Protein AF-A0A1M3L313-F1 (afdb_monomer_lite)

pLDDT: mean 81.81, std 12.71, range [33.28, 96.44]

Radius of gyration: 30.23 Å; chains: 1; bounding box: 63×56×77 Å

Secondary structure (DSSP, 8-state):
---TTHHHHHHHHTT--HHHHHHHTTS-HHHHHHHHHHT---HHHHHHHHHHHT--GGGGT-SS-TT--------HHHHHHHHHHHHHHHHTTEEEEEEEEETTTTEEEEEEEE-SS-----HHHHHHHHHHHTS-----TT--HHHHHHHHS-HHHHHHHHHHHHHHHHHHHHHHHHHHHHHHHHTT----HHHHHHHHHHHHHHHHHHHH-STT---

Structure (mmCIF, N/CA/C/O backbone):
data_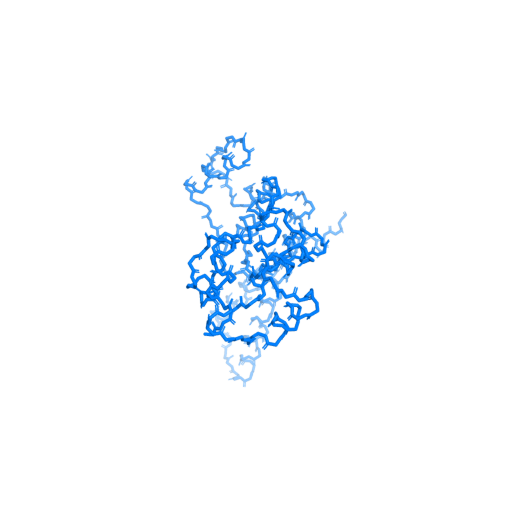AF-A0A1M3L313-F1
#
_entry.id   AF-A0A1M3L313-F1
#
loop_
_atom_site.group_PDB
_atom_site.id
_atom_site.type_symbol
_atom_site.label_atom_id
_atom_site.label_alt_id
_atom_site.label_comp_id
_atom_site.label_asym_id
_atom_site.label_entity_id
_atom_site.label_seq_id
_atom_site.pdbx_PDB_ins_code
_atom_site.Cartn_x
_atom_site.Cartn_y
_atom_site.Cartn_z
_atom_site.occupancy
_atom_site.B_iso_or_equiv
_atom_site.auth_seq_id
_atom_site.auth_comp_id
_atom_site.auth_asym_id
_atom_site.auth_atom_id
_atom_site.pdbx_PDB_model_num
ATOM 1 N N . MET A 1 1 ? -24.907 -25.733 15.645 1.00 70.81 1 MET A N 1
ATOM 2 C CA . MET A 1 1 ? -23.878 -25.915 16.696 1.00 70.81 1 MET A CA 1
ATOM 3 C C . MET A 1 1 ? -24.277 -25.020 17.864 1.00 70.81 1 MET A C 1
ATOM 5 O O . MET A 1 1 ? -24.815 -23.960 17.589 1.00 70.81 1 MET A O 1
ATOM 9 N N . VAL A 1 2 ? -24.131 -25.454 19.120 1.00 83.75 2 VAL A N 1
ATOM 10 C CA . VAL A 1 2 ? -24.515 -24.643 20.298 1.00 83.75 2 VAL A CA 1
ATOM 11 C C . VAL A 1 2 ? -23.297 -23.859 20.790 1.00 83.75 2 VAL A C 1
ATOM 13 O O . VAL A 1 2 ? -22.180 -24.357 20.681 1.00 83.75 2 VAL A O 1
ATOM 16 N N . TYR A 1 3 ? -23.498 -22.656 21.319 1.00 87.25 3 TYR A N 1
ATOM 17 C CA . TYR A 1 3 ? -22.463 -21.732 21.781 1.00 87.25 3 TYR A CA 1
ATOM 18 C C . TYR A 1 3 ? -22.690 -21.356 23.250 1.00 87.25 3 TYR A C 1
ATOM 20 O O . TYR A 1 3 ? -23.098 -20.243 23.582 1.00 87.25 3 TYR A O 1
ATOM 28 N N . LEU A 1 4 ? -22.420 -22.292 24.163 1.00 88.94 4 LEU A N 1
ATOM 29 C CA . LEU A 1 4 ? -22.680 -22.100 25.598 1.00 88.94 4 LEU A CA 1
ATOM 30 C C . LEU A 1 4 ? -21.691 -21.139 26.272 1.00 88.94 4 LEU A C 1
ATOM 32 O O . LEU A 1 4 ? -21.959 -20.660 27.370 1.00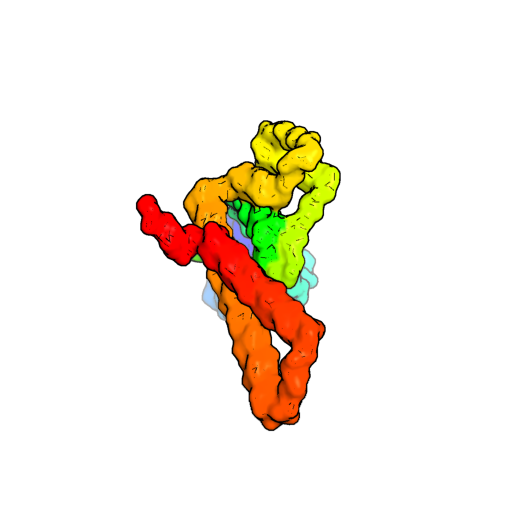 88.94 4 LEU A O 1
ATOM 36 N N . PHE A 1 5 ? -20.582 -20.784 25.613 1.00 86.75 5 PHE A N 1
ATOM 37 C CA . PHE A 1 5 ? -19.687 -19.727 26.097 1.00 86.75 5 PHE A CA 1
ATOM 38 C C . PHE A 1 5 ? -20.402 -18.376 26.256 1.00 86.75 5 PHE A C 1
ATOM 40 O O . PHE A 1 5 ? -20.037 -17.614 27.152 1.00 86.75 5 PHE A O 1
ATOM 47 N N . LYS A 1 6 ? -21.469 -18.128 25.479 1.00 87.25 6 LYS A N 1
ATOM 48 C CA . LYS A 1 6 ? -22.279 -16.905 25.548 1.00 87.25 6 LYS A CA 1
ATOM 49 C C . LYS A 1 6 ? -22.963 -16.686 26.903 1.00 87.25 6 LYS A C 1
ATOM 51 O O . LYS A 1 6 ? -23.378 -15.577 27.210 1.00 87.25 6 LYS A O 1
ATOM 56 N N . ILE A 1 7 ? -23.043 -17.712 27.754 1.00 89.81 7 ILE A N 1
ATOM 57 C CA . ILE A 1 7 ? -23.504 -17.565 29.144 1.00 89.81 7 ILE A CA 1
ATOM 58 C C . ILE A 1 7 ? -22.607 -16.583 29.914 1.00 89.81 7 ILE A C 1
ATOM 60 O O . ILE A 1 7 ? -23.112 -15.788 30.700 1.00 89.81 7 ILE A O 1
ATOM 64 N N . ARG A 1 8 ? -21.289 -16.588 29.663 1.00 88.62 8 ARG A N 1
ATOM 65 C CA . ARG A 1 8 ? -20.359 -15.644 30.308 1.00 88.62 8 ARG A CA 1
ATOM 66 C C . ARG A 1 8 ? -20.625 -14.210 29.868 1.00 88.62 8 ARG A C 1
ATOM 68 O O . ARG A 1 8 ? -20.692 -13.325 30.710 1.00 88.62 8 ARG A O 1
ATOM 75 N N . GLU A 1 9 ? -20.851 -14.014 28.572 1.00 86.81 9 GLU A N 1
ATOM 76 C CA . GLU A 1 9 ? -21.194 -12.704 28.011 1.00 86.81 9 GLU A CA 1
ATOM 77 C C . GLU A 1 9 ? -22.485 -12.159 28.629 1.00 86.81 9 GLU A C 1
ATOM 79 O O . GLU A 1 9 ? -22.579 -10.977 28.947 1.00 86.81 9 GLU A O 1
ATOM 84 N N . LEU A 1 10 ? -23.485 -13.020 28.835 1.00 90.31 10 LEU A N 1
ATOM 85 C CA . LEU A 1 10 ? -24.752 -12.628 29.449 1.00 90.31 10 LEU A CA 1
ATOM 86 C C . LEU A 1 10 ? -24.599 -12.280 30.937 1.00 90.31 10 LEU A C 1
ATOM 88 O O . LEU A 1 10 ? -25.215 -11.316 31.393 1.00 90.31 10 LEU A O 1
ATOM 92 N N . CYS A 1 11 ? -23.757 -13.007 31.678 1.00 89.31 11 CYS A N 1
ATOM 93 C CA . CYS A 1 11 ? -23.385 -12.656 33.052 1.00 89.31 11 CYS A CA 1
ATOM 94 C C . CYS A 1 11 ? -22.745 -11.261 33.117 1.00 89.31 11 CYS A C 1
ATOM 96 O O . CYS A 1 11 ? -23.166 -10.428 33.919 1.00 89.31 11 CYS A O 1
ATOM 98 N N . GLU A 1 12 ? -21.788 -10.976 32.230 1.00 86.44 12 GLU A N 1
ATOM 99 C CA . GLU A 1 12 ? -21.124 -9.671 32.141 1.00 86.44 12 GLU A CA 1
ATOM 100 C C . GLU A 1 12 ? -22.108 -8.551 31.774 1.00 86.44 12 GLU A C 1
ATOM 102 O O . GLU A 1 12 ? -22.184 -7.547 32.483 1.00 86.44 12 GLU A O 1
ATOM 107 N N . LYS A 1 13 ? -22.925 -8.742 30.726 1.00 86.00 13 LYS A N 1
ATOM 108 C CA . LYS A 1 13 ? -23.923 -7.754 30.270 1.00 86.00 13 LYS A CA 1
ATOM 109 C C . LYS A 1 13 ? -24.953 -7.414 31.347 1.00 86.00 13 LYS A C 1
ATOM 111 O O . LYS A 1 13 ? -25.408 -6.275 31.412 1.00 86.00 13 LYS A O 1
ATOM 116 N N . LYS A 1 14 ? -25.330 -8.383 32.185 1.00 86.81 14 LYS A N 1
ATOM 117 C CA . LYS A 1 14 ? -26.301 -8.180 33.271 1.00 86.81 14 LYS A CA 1
ATOM 118 C C . LYS A 1 14 ? -25.671 -7.802 34.613 1.00 86.81 14 LYS A C 1
ATOM 120 O O . LYS A 1 14 ? -26.410 -7.596 35.571 1.00 86.81 14 LYS A O 1
ATOM 125 N N . GLY A 1 15 ? -24.342 -7.713 34.704 1.00 87.75 15 GLY A N 1
ATOM 126 C CA . GLY A 1 15 ? -23.647 -7.425 35.962 1.00 87.75 15 GLY A CA 1
ATOM 127 C C . GLY A 1 15 ? -23.832 -8.514 37.025 1.00 87.75 15 GLY A C 1
ATOM 128 O O . GLY A 1 15 ? -23.800 -8.224 38.219 1.00 87.75 15 GLY A O 1
ATOM 129 N N . VAL A 1 16 ? -24.048 -9.763 36.605 1.00 91.94 16 VAL A N 1
ATOM 130 C CA . VAL A 1 16 ? -24.277 -10.909 37.492 1.00 91.94 16 VAL A CA 1
ATOM 131 C C . VAL A 1 16 ? -23.032 -11.792 37.516 1.00 91.94 16 VAL A C 1
ATOM 133 O O . VAL A 1 16 ? -22.451 -12.103 36.480 1.00 91.94 16 VAL A O 1
ATOM 136 N N . SER A 1 17 ? -22.610 -12.230 38.704 1.00 92.12 17 SER A N 1
ATOM 137 C CA . SER A 1 17 ? -21.489 -13.171 38.816 1.00 92.12 17 SER A CA 1
ATOM 138 C C . SER A 1 17 ? -21.886 -14.580 38.362 1.00 92.12 17 SER A C 1
ATOM 140 O O . SER A 1 17 ? -23.025 -15.005 38.545 1.00 92.12 17 SER A O 1
ATOM 142 N N . MET A 1 18 ? -20.928 -15.357 37.847 1.00 90.62 18 MET A N 1
ATOM 143 C CA . MET A 1 18 ? -21.148 -16.768 37.483 1.00 90.62 18 MET A CA 1
ATOM 144 C C . MET A 1 18 ? -21.720 -17.598 38.639 1.00 90.62 18 MET A C 1
ATOM 146 O O . MET A 1 18 ? -22.583 -18.448 38.428 1.00 90.62 18 MET A O 1
ATOM 150 N N . LYS A 1 19 ? -21.267 -17.320 39.864 1.00 92.69 19 LYS A N 1
ATOM 151 C CA . LYS A 1 19 ? -21.762 -17.954 41.085 1.00 92.69 19 LYS A CA 1
ATOM 152 C C . LYS A 1 19 ? -23.231 -17.623 41.354 1.00 92.69 19 LYS A C 1
ATOM 154 O O . LYS A 1 19 ? -24.003 -18.524 41.673 1.00 92.69 19 LYS A O 1
ATOM 159 N N . GLN A 1 20 ? -23.609 -16.353 41.202 1.00 90.88 20 GLN A N 1
ATOM 160 C CA . GLN A 1 20 ? -24.991 -15.909 41.375 1.00 90.88 20 GLN A CA 1
ATOM 161 C C . GLN A 1 20 ? -25.898 -16.519 40.304 1.00 90.88 20 GLN A C 1
ATOM 163 O O . GLN A 1 20 ? -26.901 -17.133 40.643 1.00 90.88 20 GLN A O 1
ATOM 168 N N . ALA A 1 21 ? -25.493 -16.454 39.033 1.00 92.31 21 ALA A N 1
ATOM 169 C CA . ALA A 1 21 ? -26.248 -17.045 37.933 1.00 92.31 21 ALA A CA 1
ATOM 170 C C . ALA A 1 21 ? -26.446 -18.556 38.119 1.00 92.31 21 ALA A C 1
ATOM 172 O O . ALA A 1 21 ? -27.543 -19.063 37.920 1.00 92.31 21 ALA A O 1
ATOM 173 N N . ALA A 1 22 ? -25.411 -19.284 38.551 1.00 93.56 22 ALA A N 1
ATOM 174 C CA . ALA A 1 22 ? -25.533 -20.709 38.842 1.00 93.56 22 ALA A CA 1
ATOM 175 C C . ALA A 1 22 ? -26.547 -20.981 39.965 1.00 93.56 22 ALA A C 1
ATOM 177 O O . ALA A 1 22 ? -27.408 -21.847 39.807 1.00 93.56 22 ALA A O 1
ATOM 178 N N . SER A 1 23 ? -26.471 -20.211 41.057 1.00 93.75 23 SER A N 1
ATOM 179 C CA . SER A 1 23 ? -27.402 -20.314 42.184 1.00 93.75 23 SER A CA 1
ATOM 180 C C . SER A 1 23 ? -28.848 -20.065 41.752 1.00 93.75 23 SER A C 1
ATOM 182 O O . SER A 1 23 ? -29.727 -20.850 42.098 1.00 93.75 23 SER A O 1
ATOM 184 N N . ASP A 1 24 ? -29.089 -19.018 40.962 1.00 92.56 24 ASP A N 1
ATOM 185 C CA . ASP A 1 24 ? -30.427 -18.659 40.476 1.00 92.56 24 ASP A CA 1
ATOM 186 C C . ASP A 1 24 ? -30.986 -19.697 39.491 1.00 92.56 24 ASP A C 1
ATOM 188 O O . ASP A 1 24 ? -32.187 -19.949 39.450 1.00 92.56 24 ASP A O 1
ATOM 192 N N . LEU A 1 25 ? -30.105 -20.343 38.723 1.00 92.69 25 LEU A N 1
ATOM 193 C CA . LEU A 1 25 ? -30.433 -21.444 37.816 1.00 92.69 25 LEU A CA 1
ATOM 194 C C . LEU A 1 25 ? -30.582 -22.800 38.532 1.00 92.69 25 LEU A C 1
ATOM 196 O O . LEU A 1 25 ? -30.784 -23.822 37.871 1.00 92.69 25 LEU A O 1
ATOM 200 N N . GLY A 1 26 ? -30.451 -22.841 39.862 1.00 91.81 26 GLY A N 1
ATOM 201 C CA . GLY A 1 26 ? -30.587 -24.062 40.656 1.00 91.81 26 GLY A CA 1
ATOM 202 C C . GLY A 1 26 ? -29.453 -25.072 40.449 1.00 91.81 26 GLY A C 1
ATOM 203 O O . GLY A 1 26 ? -29.664 -26.277 40.595 1.00 91.81 26 GLY A O 1
ATOM 204 N N . MET A 1 27 ? -28.249 -24.617 40.090 1.00 93.19 27 MET A N 1
ATOM 205 C CA . MET A 1 27 ? -27.084 -25.480 39.876 1.00 93.19 27 MET A CA 1
ATOM 206 C C . MET A 1 27 ? -25.818 -24.951 40.557 1.00 93.19 27 MET A C 1
ATOM 208 O O . MET A 1 27 ? -25.728 -23.807 40.987 1.00 93.19 27 MET A O 1
ATOM 212 N N . THR A 1 28 ? -24.792 -25.798 40.666 1.00 93.62 28 THR A N 1
ATOM 213 C CA . THR A 1 28 ? -23.502 -25.351 41.209 1.00 93.62 28 THR A CA 1
ATOM 214 C C . THR A 1 28 ? -22.715 -24.555 40.169 1.00 93.62 28 THR A C 1
ATOM 216 O O . THR A 1 28 ? -22.779 -24.843 38.971 1.00 93.62 28 THR A O 1
ATOM 219 N N . GLU A 1 29 ? -21.902 -23.603 40.627 1.00 93.00 29 GLU A N 1
ATOM 220 C CA . GLU A 1 29 ? -20.968 -22.853 39.775 1.00 93.00 29 GLU A CA 1
ATOM 221 C C . GLU A 1 29 ? -20.060 -23.795 38.962 1.00 93.00 29 GLU A C 1
ATOM 223 O O . GLU A 1 29 ? -19.847 -23.600 37.764 1.00 93.00 29 GLU A O 1
ATOM 228 N N . GLN A 1 30 ? -19.606 -24.895 39.574 1.00 92.06 30 GLN A N 1
ATOM 229 C CA . GLN A 1 30 ? -18.822 -25.928 38.894 1.00 92.06 30 GLN A CA 1
ATOM 230 C C . GLN A 1 30 ? -19.604 -26.620 37.769 1.00 92.06 30 GLN A C 1
ATOM 232 O O . GLN A 1 30 ? -19.042 -26.878 36.702 1.00 92.06 30 GLN A O 1
ATOM 237 N N . SER A 1 31 ? -20.888 -26.920 37.982 1.00 89.44 31 SER A N 1
ATOM 238 C CA . SER A 1 31 ? -21.761 -27.512 36.961 1.00 89.44 31 SER A CA 1
ATOM 239 C C . SER A 1 31 ? -21.941 -26.570 35.772 1.00 89.44 31 SER A C 1
ATOM 241 O O . SER A 1 31 ? -21.824 -27.006 34.625 1.00 89.44 31 SER A O 1
ATOM 243 N N . LEU A 1 32 ? -22.137 -25.276 36.035 1.00 91.81 32 LEU A N 1
ATOM 244 C CA . LEU A 1 32 ? -22.274 -24.261 34.993 1.00 91.81 32 LEU A CA 1
ATOM 245 C C . LEU A 1 32 ? -20.974 -24.104 34.182 1.00 91.81 32 LEU A C 1
ATOM 247 O O . LEU A 1 32 ? -21.000 -24.076 32.951 1.00 91.81 32 LEU A O 1
ATOM 251 N N . HIS A 1 33 ? -19.812 -24.111 34.844 1.00 90.62 33 HIS A N 1
ATOM 252 C CA . HIS A 1 33 ? -18.516 -24.116 34.155 1.00 90.62 33 HIS A CA 1
ATOM 253 C C . HIS A 1 33 ? -18.291 -25.367 33.300 1.00 90.62 33 HIS A C 1
ATOM 255 O O . HIS A 1 33 ? -17.756 -25.256 32.192 1.00 90.62 33 HIS A O 1
ATOM 261 N N . LYS A 1 34 ? -18.695 -26.549 33.785 1.00 90.94 34 LYS A N 1
ATOM 262 C CA . LYS A 1 34 ? -18.608 -27.802 33.018 1.00 90.94 34 LYS A CA 1
ATOM 263 C C . LYS A 1 34 ? -19.472 -27.752 31.764 1.00 90.94 34 LYS A C 1
ATOM 265 O O . LYS A 1 34 ? -18.981 -28.130 30.708 1.00 90.94 34 LYS A O 1
ATOM 270 N N . LEU A 1 35 ? -20.700 -27.247 31.865 1.00 91.12 35 LEU A N 1
ATOM 271 C CA . LEU A 1 35 ? -21.615 -27.069 30.735 1.00 91.12 35 LEU A CA 1
ATOM 272 C C . LEU A 1 35 ? -20.996 -26.172 29.657 1.00 91.12 35 LEU A C 1
ATOM 274 O O . LEU A 1 35 ? -20.953 -26.548 28.488 1.00 91.12 35 LEU A O 1
ATOM 278 N N . ILE A 1 36 ? -20.434 -25.029 30.060 1.00 88.75 36 ILE A N 1
ATOM 279 C CA . ILE A 1 36 ? -19.770 -24.099 29.137 1.00 88.75 36 ILE A CA 1
ATOM 280 C C . ILE A 1 36 ? -18.564 -24.763 28.463 1.00 88.75 36 ILE A C 1
ATOM 282 O O . ILE A 1 36 ? -18.393 -24.656 27.253 1.00 88.75 36 ILE A O 1
ATOM 286 N N . LYS A 1 37 ? -17.729 -25.466 29.239 1.00 87.44 37 LYS A N 1
ATOM 287 C CA . LYS A 1 37 ? -16.507 -26.107 28.732 1.00 87.44 37 LYS A CA 1
ATOM 288 C C . LYS A 1 37 ? -16.802 -27.293 27.811 1.00 87.44 37 LYS A C 1
ATOM 290 O O . LYS A 1 37 ? -16.114 -27.467 26.814 1.00 87.44 37 LYS A O 1
ATOM 295 N N . ALA A 1 38 ? -17.794 -28.109 28.156 1.00 87.94 38 ALA A N 1
ATOM 296 C CA . ALA A 1 38 ? -18.225 -29.250 27.351 1.00 87.94 38 ALA A CA 1
ATOM 297 C C . ALA A 1 38 ? -19.051 -28.824 26.130 1.00 87.94 38 ALA A C 1
ATOM 299 O O . ALA A 1 38 ? -19.272 -29.637 25.236 1.00 87.94 38 ALA A O 1
ATOM 300 N N . ASN A 1 39 ? -19.518 -27.570 26.111 1.00 85.75 39 ASN A N 1
ATOM 301 C CA . ASN A 1 39 ? -20.364 -26.991 25.075 1.00 85.75 39 ASN A CA 1
ATOM 302 C C . ASN A 1 39 ? -21.564 -27.886 24.706 1.00 85.75 39 ASN A C 1
ATOM 304 O O . ASN A 1 39 ? -21.952 -28.014 23.546 1.00 85.75 39 ASN A O 1
ATOM 308 N N . SER A 1 40 ? -22.121 -28.548 25.719 1.00 85.06 40 SER A N 1
ATOM 309 C CA . SER A 1 40 ? -23.203 -29.516 25.598 1.00 85.06 40 SER A CA 1
ATOM 310 C C . SER A 1 40 ? -24.110 -29.423 26.819 1.00 85.06 40 SER A C 1
ATOM 312 O O . SER A 1 40 ? -23.640 -29.257 27.946 1.00 85.06 40 SER A O 1
ATOM 314 N N . THR A 1 41 ? -25.419 -29.500 26.587 1.00 88.81 41 THR A N 1
ATOM 315 C CA . THR A 1 41 ? -26.448 -29.456 27.627 1.00 88.81 41 THR A CA 1
ATOM 316 C C . THR A 1 41 ? -27.755 -30.068 27.125 1.00 88.81 41 THR A C 1
ATOM 318 O O . THR A 1 41 ? -27.928 -30.287 25.925 1.00 88.81 41 THR A O 1
ATOM 321 N N . LYS A 1 42 ? -28.689 -30.335 28.042 1.00 90.75 42 LYS A N 1
ATOM 322 C CA . LYS A 1 42 ? -30.066 -30.712 27.700 1.00 90.75 42 LYS A CA 1
ATOM 323 C C . LYS A 1 42 ? -30.841 -29.484 27.219 1.00 90.75 42 LYS A C 1
ATOM 325 O O . LYS A 1 42 ? -30.608 -28.378 27.706 1.00 90.75 42 LYS A O 1
ATOM 330 N N . ILE A 1 43 ? -31.794 -29.695 26.311 1.00 87.88 43 ILE A N 1
ATOM 331 C CA . ILE A 1 43 ? -32.647 -28.624 25.771 1.00 87.88 43 ILE A CA 1
ATOM 332 C C . ILE A 1 43 ? -33.380 -27.894 26.903 1.00 87.88 43 ILE A C 1
ATOM 334 O O . ILE A 1 43 ? -33.327 -26.671 26.947 1.00 87.88 43 ILE A O 1
ATOM 338 N N . ASP A 1 44 ? -33.955 -28.617 27.868 1.00 90.44 44 ASP A N 1
ATOM 339 C CA . ASP A 1 44 ? -34.673 -28.007 28.998 1.00 90.44 44 ASP A CA 1
ATOM 340 C C . ASP A 1 44 ? -33.787 -27.039 29.790 1.00 90.44 44 ASP A C 1
ATOM 342 O O . ASP A 1 44 ? -34.183 -25.917 30.084 1.00 90.44 44 ASP A O 1
ATOM 346 N N . THR A 1 45 ? -32.540 -27.434 30.062 1.00 91.50 45 THR A N 1
ATOM 347 C CA . THR A 1 45 ? -31.566 -26.587 30.758 1.00 91.50 45 THR A CA 1
ATOM 348 C C . THR A 1 45 ? -31.206 -25.352 29.935 1.00 91.50 45 THR A C 1
ATOM 350 O O . THR A 1 45 ? -31.062 -24.268 30.493 1.00 91.50 45 THR A O 1
ATOM 353 N N . LEU A 1 46 ? -31.079 -25.490 28.611 1.00 92.44 46 LEU A N 1
ATOM 354 C CA . LEU A 1 46 ? -30.843 -24.353 27.722 1.00 92.44 46 LEU A CA 1
ATOM 355 C C . LEU A 1 46 ? -32.016 -23.364 27.748 1.00 92.44 46 LEU A C 1
ATOM 357 O O . LEU A 1 46 ? -31.781 -22.160 27.793 1.00 92.44 46 LEU A O 1
ATOM 361 N N . LEU A 1 47 ? -33.256 -23.864 27.761 1.00 91.88 47 LEU A N 1
ATOM 362 C CA . LEU A 1 47 ? -34.462 -23.039 27.867 1.00 91.88 47 LEU A CA 1
ATOM 363 C C . LEU A 1 47 ? -34.517 -22.295 29.206 1.00 91.88 47 LEU A C 1
ATOM 365 O O . LEU A 1 47 ? -34.801 -21.101 29.219 1.00 91.88 47 LEU A O 1
ATOM 369 N N . THR A 1 48 ? -34.173 -22.956 30.317 1.00 94.38 48 THR A N 1
ATOM 370 C CA . THR A 1 48 ? -34.086 -22.307 31.637 1.00 94.38 48 THR A CA 1
ATOM 371 C C . THR A 1 48 ? -33.036 -21.197 31.656 1.00 94.38 48 THR A C 1
ATOM 373 O O . THR A 1 48 ? -33.283 -20.112 32.176 1.00 94.38 48 THR A O 1
ATOM 376 N N . ILE A 1 49 ? -31.868 -21.442 31.055 1.00 93.56 49 ILE A N 1
ATOM 377 C CA . ILE A 1 49 ? -30.800 -20.441 30.938 1.00 93.56 49 ILE A CA 1
ATOM 378 C C . ILE A 1 49 ? -31.262 -19.257 30.078 1.00 93.56 49 ILE A C 1
ATOM 380 O O . ILE A 1 49 ? -31.053 -18.104 30.455 1.00 93.56 49 ILE A O 1
ATOM 384 N N . ALA A 1 50 ? -31.906 -19.528 28.942 1.00 93.25 50 ALA A N 1
ATOM 385 C CA . ALA A 1 50 ? -32.431 -18.500 28.053 1.00 93.25 50 ALA A CA 1
ATOM 386 C C . ALA A 1 50 ? -33.478 -17.622 28.760 1.00 93.25 50 ALA A C 1
ATOM 388 O O . ALA A 1 50 ? -33.383 -16.394 28.707 1.00 93.25 50 ALA A O 1
ATOM 389 N N . ASP A 1 51 ? -34.407 -18.231 29.503 1.00 94.44 51 ASP A N 1
ATOM 390 C CA . ASP A 1 51 ? -35.428 -17.501 30.260 1.00 94.44 51 ASP A CA 1
ATOM 391 C C . ASP A 1 51 ? -34.834 -16.664 31.403 1.00 94.44 51 ASP A C 1
ATOM 393 O O . ASP A 1 51 ? -35.196 -15.495 31.563 1.00 94.44 51 ASP A O 1
ATOM 397 N N . TYR A 1 52 ? -33.859 -17.199 32.144 1.00 94.50 52 TYR A N 1
ATOM 398 C CA . TYR A 1 52 ? -33.138 -16.443 33.174 1.00 94.50 52 TYR A CA 1
ATOM 399 C C . TYR A 1 52 ? -32.476 -15.185 32.591 1.00 94.50 52 TYR A C 1
ATOM 401 O O . TYR A 1 52 ? -32.622 -14.067 33.101 1.00 94.50 52 TYR A O 1
ATOM 409 N N . PHE A 1 53 ? -31.798 -15.336 31.452 1.00 92.94 53 PHE A N 1
ATOM 410 C CA . PHE A 1 53 ? -31.166 -14.214 30.770 1.00 92.94 53 PHE A CA 1
ATOM 411 C C . PHE A 1 53 ? -32.122 -13.393 29.899 1.00 92.94 53 PHE A C 1
ATOM 413 O O . PHE A 1 53 ? -31.704 -12.351 29.395 1.00 92.94 53 PHE A O 1
ATOM 420 N N . LYS A 1 54 ? -33.410 -13.744 29.818 1.00 91.94 54 LYS A N 1
ATOM 421 C CA . LYS A 1 54 ? -34.414 -13.060 28.984 1.00 91.94 54 LYS A CA 1
ATOM 422 C C . LYS A 1 54 ? -33.948 -12.908 27.531 1.00 91.94 54 LYS A C 1
ATOM 424 O O . LYS A 1 54 ? -34.087 -11.844 26.936 1.00 91.94 54 LYS A O 1
ATOM 429 N N . VAL A 1 55 ? -33.368 -13.977 26.989 1.00 90.50 55 VAL A N 1
ATOM 430 C CA . VAL A 1 55 ? -32.949 -14.091 25.586 1.00 90.50 55 VAL A CA 1
ATOM 431 C C . VAL A 1 55 ? -33.704 -15.230 24.914 1.00 90.50 55 VAL A C 1
ATOM 433 O O . VAL A 1 55 ? -34.123 -16.178 25.575 1.00 90.50 55 VAL A O 1
ATOM 436 N N . GLU A 1 56 ? -33.865 -15.171 23.595 1.00 90.12 56 GLU A N 1
ATOM 437 C CA . GLU A 1 56 ? -34.412 -16.308 22.858 1.00 90.12 56 GLU A CA 1
ATOM 438 C C . GLU A 1 56 ? -33.433 -17.493 22.875 1.00 90.12 56 GLU A C 1
ATOM 440 O O . GLU A 1 56 ? -32.223 -17.284 22.754 1.00 90.12 56 GLU A O 1
ATOM 445 N N . PRO A 1 57 ? -33.909 -18.752 22.940 1.00 88.19 57 PRO A N 1
ATOM 446 C CA . PRO A 1 57 ? -33.035 -19.925 22.875 1.00 88.19 57 PRO A CA 1
ATOM 447 C C . PRO A 1 57 ? -32.142 -19.947 21.626 1.00 88.19 57 PRO A C 1
ATOM 449 O O . PRO A 1 57 ? -31.005 -20.418 21.693 1.00 88.19 57 PRO A O 1
ATOM 452 N N . ALA A 1 58 ? -32.624 -19.379 20.512 1.00 86.94 58 ALA A N 1
ATOM 453 C CA . ALA A 1 58 ? -31.882 -19.203 19.263 1.00 86.94 58 ALA A CA 1
ATOM 454 C C . ALA A 1 58 ? -30.558 -18.433 19.444 1.00 86.94 58 ALA A C 1
ATOM 456 O O . ALA A 1 58 ? -29.601 -18.696 18.714 1.00 86.94 58 ALA A O 1
ATOM 457 N N . TYR A 1 59 ? -30.445 -17.576 20.468 1.00 85.38 59 TYR A N 1
ATOM 458 C CA . TYR A 1 59 ? -29.218 -16.847 20.810 1.00 85.38 59 TYR A CA 1
ATOM 459 C C . TYR A 1 59 ? -28.009 -17.774 20.996 1.00 85.38 59 TYR A C 1
ATOM 461 O O . TYR A 1 59 ? -26.889 -17.417 20.632 1.00 85.38 59 TYR A O 1
ATOM 469 N N . PHE A 1 60 ? -28.218 -18.985 21.519 1.00 86.31 60 PHE A N 1
ATOM 470 C CA . PHE A 1 60 ? -27.151 -19.968 21.722 1.00 86.31 60 PHE A CA 1
ATOM 471 C C . PHE A 1 60 ? -26.834 -20.799 20.474 1.00 86.31 60 PHE A C 1
ATOM 473 O O . PHE A 1 60 ? -25.876 -21.564 20.499 1.00 86.31 60 PHE A O 1
ATOM 480 N N . PHE A 1 61 ? -27.609 -20.675 19.399 1.00 84.38 61 PHE A N 1
ATOM 481 C CA . PHE A 1 61 ? -27.384 -21.378 18.131 1.00 84.38 61 PHE A CA 1
ATOM 482 C C . PHE A 1 61 ? -26.835 -20.465 17.040 1.00 84.38 61 PHE A C 1
ATOM 484 O O . PHE A 1 61 ? -26.212 -20.957 16.100 1.00 84.38 61 PHE A O 1
ATOM 491 N N . ASP A 1 62 ? -27.039 -19.156 17.172 1.00 73.12 62 ASP A N 1
ATOM 492 C CA . ASP A 1 62 ? -26.433 -18.188 16.274 1.00 73.12 62 ASP A CA 1
ATOM 493 C C . ASP A 1 62 ? -24.921 -18.119 16.529 1.00 73.12 62 ASP A C 1
ATOM 495 O O . ASP A 1 62 ? -24.478 -17.932 17.664 1.00 73.12 62 ASP A O 1
ATOM 499 N N . SER A 1 63 ? -24.105 -18.266 15.487 1.00 61.19 63 SER A N 1
ATOM 500 C CA . SER A 1 63 ? -22.660 -18.023 15.579 1.00 61.19 63 SER A CA 1
ATOM 501 C C . SER A 1 63 ? -22.344 -16.546 15.802 1.00 61.19 63 SER A C 1
ATOM 503 O O . SER A 1 63 ? -21.232 -16.211 16.200 1.00 61.19 63 SER A O 1
ATOM 505 N N . HIS A 1 64 ? -23.324 -15.671 15.580 1.00 51.47 64 HIS A N 1
ATOM 506 C CA . HIS A 1 64 ? -23.215 -14.243 15.795 1.00 51.47 64 HIS A CA 1
ATOM 507 C C . HIS A 1 64 ? -23.786 -13.936 17.181 1.00 51.47 64 HIS A C 1
ATOM 509 O O . HIS A 1 64 ? -24.978 -14.056 17.462 1.00 51.47 64 HIS A O 1
ATOM 515 N N . SER A 1 65 ? -22.905 -13.637 18.130 1.00 48.97 65 SER A N 1
ATOM 516 C CA . SER A 1 65 ? -23.276 -12.939 19.357 1.00 48.97 65 SER A CA 1
ATOM 517 C C . SER A 1 65 ? -23.957 -11.628 18.963 1.00 48.97 65 SER A C 1
ATOM 519 O O . SER A 1 65 ? -23.321 -10.712 18.444 1.00 48.97 65 SER A O 1
ATOM 521 N N . GLY A 1 66 ? -25.270 -11.547 19.195 1.00 45.41 66 GLY A N 1
ATOM 522 C CA . GLY A 1 66 ? -25.979 -10.276 19.211 1.00 45.41 66 GLY A CA 1
ATOM 523 C C . GLY A 1 66 ? -25.238 -9.321 20.146 1.00 45.41 66 GLY A C 1
ATOM 524 O O . GLY A 1 66 ? -25.084 -9.591 21.341 1.00 45.41 66 GLY A O 1
ATOM 525 N N . ASP A 1 67 ? -24.735 -8.235 19.568 1.00 44.69 67 ASP A N 1
ATOM 526 C CA . ASP A 1 67 ? -23.903 -7.216 20.203 1.00 44.69 67 ASP A CA 1
ATOM 527 C C . ASP A 1 67 ? -22.539 -7.694 20.726 1.00 44.69 67 ASP A C 1
ATOM 529 O O . ASP A 1 67 ? -22.238 -7.628 21.920 1.00 44.69 67 ASP A O 1
ATOM 533 N N . THR A 1 68 ? -21.691 -8.128 19.797 1.00 41.50 68 THR A N 1
ATOM 534 C CA . THR A 1 68 ? -20.287 -7.706 19.733 1.00 41.50 68 THR A CA 1
ATOM 535 C C . THR A 1 68 ? -19.937 -7.466 18.271 1.00 41.50 68 THR A C 1
ATOM 537 O O . THR A 1 68 ? -19.278 -8.272 17.620 1.00 41.50 68 THR A O 1
ATOM 540 N N . ASN A 1 69 ? -20.298 -6.299 17.734 1.00 40.53 69 ASN A N 1
ATOM 541 C CA . ASN A 1 69 ? -19.344 -5.733 16.797 1.00 40.53 69 ASN A CA 1
ATOM 542 C C . ASN A 1 69 ? -18.067 -5.546 17.618 1.00 40.53 69 ASN A C 1
ATOM 544 O O . ASN A 1 69 ? -17.981 -4.678 18.490 1.00 40.53 69 ASN A O 1
ATOM 548 N N . GLN A 1 70 ? -17.118 -6.450 17.405 1.00 45.91 70 GLN A N 1
ATOM 549 C CA . GLN A 1 70 ? -15.751 -6.363 17.880 1.00 45.91 70 GLN A CA 1
ATOM 550 C C . GLN A 1 70 ? -15.106 -5.197 17.122 1.00 45.91 70 GLN A C 1
ATOM 552 O O . GLN A 1 70 ? -14.249 -5.365 16.262 1.00 45.91 70 GLN A O 1
ATOM 557 N N . TYR A 1 71 ? -15.622 -3.993 17.361 1.00 48.22 71 TYR A N 1
ATOM 558 C CA . TYR A 1 71 ? -15.113 -2.781 16.776 1.00 48.22 71 TYR A CA 1
ATOM 559 C C . TYR A 1 71 ? -13.740 -2.575 17.386 1.00 48.22 71 TYR A C 1
ATOM 561 O O . TYR A 1 71 ? -13.607 -2.373 18.597 1.00 48.22 71 TYR A O 1
ATOM 569 N N . VAL A 1 72 ? -12.717 -2.604 16.543 1.00 53.34 72 VAL A N 1
ATOM 570 C CA . VAL A 1 72 ? -11.430 -2.036 16.914 1.00 53.34 72 VAL A CA 1
ATOM 571 C C . VAL A 1 72 ? -11.682 -0.543 17.136 1.00 53.34 72 VAL A C 1
ATOM 573 O O . VAL A 1 72 ? -11.992 0.194 16.198 1.00 53.34 72 VAL A O 1
ATOM 576 N N . ARG A 1 73 ? -11.646 -0.097 18.397 1.00 60.31 73 ARG A N 1
ATOM 577 C CA . ARG A 1 73 ? -11.742 1.328 18.730 1.00 60.31 73 ARG A CA 1
ATOM 578 C C . ARG A 1 73 ? -10.390 1.960 18.449 1.00 60.31 73 ARG A C 1
ATOM 580 O O . ARG A 1 73 ? -9.453 1.781 19.218 1.00 60.31 73 ARG A O 1
ATOM 587 N N . ILE A 1 74 ? -10.313 2.694 17.349 1.00 64.69 74 ILE A N 1
ATOM 588 C CA . ILE A 1 74 ? -9.107 3.399 16.913 1.00 64.69 74 ILE A CA 1
ATOM 589 C C . ILE A 1 74 ? -9.333 4.891 17.112 1.00 64.69 74 ILE A C 1
ATOM 591 O O . ILE A 1 74 ? -10.431 5.402 16.875 1.00 64.69 74 ILE A O 1
ATOM 595 N N . LYS A 1 75 ? -8.298 5.604 17.557 1.00 75.50 75 LYS A N 1
ATOM 596 C CA . LYS A 1 75 ? -8.349 7.065 17.639 1.00 75.50 75 LYS A CA 1
ATOM 597 C C . LYS A 1 75 ? -8.513 7.651 16.235 1.00 75.50 75 LYS A C 1
ATOM 599 O O . LYS A 1 75 ? -7.883 7.183 15.286 1.00 75.50 75 LYS A O 1
ATOM 604 N N . LYS A 1 76 ? -9.330 8.697 16.090 1.00 73.19 76 LYS A N 1
ATOM 605 C CA . LYS A 1 76 ? -9.581 9.344 14.789 1.00 73.19 76 LYS A CA 1
ATOM 606 C C . LYS A 1 76 ? -8.273 9.794 14.132 1.00 73.19 76 LYS A C 1
ATOM 608 O O . LYS A 1 76 ? -8.114 9.661 12.919 1.00 73.19 76 LYS A O 1
ATOM 613 N N . GLU A 1 77 ? -7.332 10.282 14.932 1.00 76.31 77 GLU A N 1
ATOM 614 C CA . GLU A 1 77 ? -6.019 10.760 14.498 1.00 76.31 77 GLU A CA 1
ATOM 615 C C . GLU A 1 77 ? -5.172 9.622 13.922 1.00 76.31 77 GLU A C 1
ATOM 617 O O . GLU A 1 77 ? -4.521 9.790 12.894 1.00 76.31 77 GLU A O 1
ATOM 622 N N . GLU A 1 78 ? -5.222 8.447 14.549 1.00 73.31 78 GLU A N 1
ATOM 623 C CA . GLU A 1 78 ? -4.484 7.262 14.115 1.00 73.31 78 GLU A CA 1
ATOM 624 C C . GLU A 1 78 ? -5.058 6.693 12.814 1.00 73.31 78 GLU A C 1
ATOM 626 O O . GLU A 1 78 ? -4.315 6.429 11.868 1.00 73.31 78 GLU A O 1
ATOM 631 N N . PHE A 1 79 ? -6.386 6.600 12.716 1.00 75.38 79 PHE A N 1
ATOM 632 C CA . PHE A 1 79 ? -7.058 6.177 11.488 1.00 75.38 79 PHE A CA 1
ATOM 633 C C . PHE A 1 79 ? -6.809 7.156 10.331 1.00 75.38 79 PHE A C 1
ATOM 635 O O . PHE A 1 79 ? -6.471 6.746 9.221 1.00 75.38 79 PHE A O 1
ATOM 642 N N . SER A 1 80 ? -6.885 8.461 10.600 1.00 78.88 80 SER A N 1
ATOM 643 C CA . SER A 1 80 ? -6.581 9.494 9.601 1.00 78.88 80 SER A CA 1
ATOM 644 C C . SER A 1 80 ? -5.113 9.451 9.178 1.00 78.88 80 SER A C 1
ATOM 646 O O . SER A 1 80 ? -4.805 9.620 8.001 1.00 78.88 80 SER A O 1
ATOM 648 N N . GLY A 1 81 ? -4.197 9.192 10.115 1.00 80.69 81 GLY A N 1
ATOM 649 C CA . GLY A 1 81 ? -2.779 8.987 9.827 1.00 80.69 81 GLY A CA 1
ATOM 650 C C . GLY A 1 81 ? -2.537 7.785 8.913 1.00 80.69 81 GLY A C 1
ATOM 651 O O . GLY A 1 81 ? -1.765 7.888 7.962 1.00 80.69 81 GLY A O 1
ATOM 652 N N . LEU A 1 82 ? -3.240 6.672 9.142 1.00 77.75 82 LEU A N 1
ATOM 653 C CA . LEU A 1 82 ? -3.175 5.497 8.274 1.00 77.75 82 LEU A CA 1
ATOM 654 C C . LEU A 1 82 ? -3.669 5.810 6.857 1.00 77.75 82 LEU A C 1
ATOM 656 O O . LEU A 1 82 ? -2.984 5.477 5.892 1.00 77.75 82 LEU A O 1
ATOM 660 N N . ILE A 1 83 ? -4.814 6.489 6.726 1.00 80.94 83 ILE A N 1
ATOM 661 C CA . ILE A 1 83 ? -5.356 6.889 5.419 1.00 80.94 83 ILE A CA 1
ATOM 662 C C . ILE A 1 83 ? -4.363 7.793 4.682 1.00 80.94 83 ILE A C 1
ATOM 664 O O . ILE A 1 83 ? -4.057 7.538 3.519 1.00 80.94 83 ILE A O 1
ATOM 668 N N . LYS A 1 84 ? -3.797 8.800 5.366 1.00 83.38 84 LYS A N 1
ATOM 669 C CA . LYS A 1 84 ? -2.764 9.684 4.795 1.00 83.38 84 LYS A CA 1
ATOM 670 C C . LYS A 1 84 ? -1.579 8.883 4.263 1.00 83.38 84 LYS A C 1
ATOM 672 O O . LYS A 1 84 ? -1.147 9.128 3.141 1.00 83.38 84 LYS A O 1
ATOM 677 N N . LYS A 1 85 ? -1.089 7.907 5.035 1.00 81.50 85 LYS A N 1
ATOM 678 C CA . LYS A 1 85 ? 0.024 7.038 4.628 1.00 81.50 85 LYS A CA 1
ATOM 679 C C . LYS A 1 85 ? -0.316 6.207 3.401 1.00 81.50 85 LYS A C 1
ATOM 681 O O . LYS A 1 85 ? 0.450 6.227 2.446 1.00 81.50 85 LYS A O 1
ATOM 686 N N . VAL A 1 86 ? -1.457 5.517 3.401 1.00 80.88 86 VAL A N 1
ATOM 687 C CA . VAL A 1 86 ? -1.888 4.694 2.259 1.00 80.88 86 VAL A CA 1
ATOM 688 C C . VAL A 1 86 ? -1.995 5.545 0.995 1.00 80.88 86 VAL A C 1
ATOM 690 O O . VAL A 1 86 ? -1.394 5.193 -0.016 1.00 80.88 86 VAL A O 1
ATOM 693 N N . LEU A 1 87 ? -2.667 6.698 1.071 1.00 83.81 87 LEU A N 1
ATOM 694 C CA . LEU A 1 87 ? -2.782 7.624 -0.056 1.00 83.81 87 LEU A CA 1
ATOM 695 C C . LEU A 1 87 ? -1.407 8.094 -0.536 1.00 83.81 87 LEU A C 1
ATOM 697 O O . LEU A 1 87 ? -1.108 8.006 -1.724 1.00 83.81 87 LEU A O 1
ATOM 701 N N . ALA A 1 88 ? -0.542 8.545 0.373 1.00 83.56 88 ALA A N 1
ATOM 702 C CA . ALA A 1 88 ? 0.774 9.051 0.006 1.00 83.56 88 ALA A CA 1
ATOM 703 C C . ALA A 1 88 ? 1.649 7.988 -0.660 1.00 83.56 88 ALA A C 1
ATOM 705 O O . ALA A 1 88 ? 2.268 8.249 -1.691 1.00 83.56 88 ALA A O 1
ATOM 706 N N . TYR A 1 89 ? 1.670 6.780 -0.099 1.00 84.25 89 TYR A N 1
ATOM 707 C CA . TYR A 1 89 ? 2.408 5.656 -0.655 1.00 84.25 89 TYR A CA 1
ATOM 708 C C . TYR A 1 89 ? 1.866 5.271 -2.036 1.00 84.25 89 TYR A C 1
ATOM 710 O O . TYR A 1 89 ? 2.656 5.152 -2.972 1.00 84.25 89 TYR A O 1
ATOM 718 N N . SER A 1 90 ? 0.546 5.201 -2.221 1.00 81.31 90 SER A N 1
ATOM 719 C CA . SER A 1 90 ? -0.071 4.933 -3.531 1.00 81.31 90 SER A CA 1
ATOM 720 C C . SER A 1 90 ? 0.252 5.984 -4.583 1.00 81.31 90 SER A C 1
ATOM 722 O O . SER A 1 90 ? 0.625 5.631 -5.706 1.00 81.31 90 SER A O 1
ATOM 724 N N . ILE A 1 91 ? 0.222 7.263 -4.215 1.00 80.94 91 ILE A N 1
ATOM 725 C CA . ILE A 1 91 ? 0.636 8.356 -5.102 1.00 80.94 91 ILE A CA 1
ATOM 726 C C . ILE A 1 91 ? 2.122 8.227 -5.471 1.00 80.94 91 ILE A C 1
ATOM 728 O O . ILE A 1 91 ? 2.517 8.488 -6.607 1.00 80.94 91 ILE A O 1
ATOM 732 N N . HIS A 1 92 ? 2.956 7.767 -4.538 1.00 81.38 92 HIS A N 1
ATOM 733 C CA . HIS A 1 92 ? 4.381 7.551 -4.776 1.00 81.38 92 HIS A CA 1
ATOM 734 C C . HIS A 1 92 ? 4.701 6.269 -5.568 1.00 81.38 92 HIS A C 1
ATOM 736 O O . HIS A 1 92 ? 5.857 6.047 -5.934 1.00 81.38 92 HIS A O 1
ATOM 742 N N . GLY A 1 93 ? 3.696 5.443 -5.875 1.00 80.00 93 GLY A N 1
ATOM 743 C CA . GLY A 1 93 ? 3.852 4.198 -6.630 1.00 80.00 93 GLY A CA 1
ATOM 744 C C . GLY A 1 93 ? 3.937 2.940 -5.780 1.00 80.00 93 GLY A C 1
ATOM 745 O O . GLY A 1 93 ? 4.493 1.952 -6.246 1.00 80.00 93 GLY A O 1
ATOM 746 N N . PHE A 1 94 ? 3.404 2.964 -4.561 1.00 82.44 94 PHE A N 1
ATOM 747 C CA . PHE A 1 94 ? 3.342 1.813 -3.667 1.00 82.44 94 PHE A CA 1
ATOM 748 C C . PHE A 1 94 ? 1.907 1.339 -3.420 1.00 82.44 94 PHE A C 1
ATOM 750 O O . PHE A 1 94 ? 1.030 2.113 -3.045 1.00 82.44 94 PHE A O 1
ATOM 757 N N . GLY A 1 95 ? 1.666 0.043 -3.558 1.00 78.62 95 GLY A N 1
ATOM 758 C CA . GLY A 1 95 ? 0.394 -0.597 -3.253 1.00 78.62 95 GLY A CA 1
ATOM 759 C C . GLY A 1 95 ? 0.425 -1.200 -1.862 1.00 78.62 95 GLY A C 1
ATOM 760 O O . GLY A 1 95 ? 1.392 -1.868 -1.502 1.00 78.62 95 GLY A O 1
ATOM 761 N N . LEU A 1 96 ? -0.630 -0.980 -1.077 1.00 76.50 96 LEU A N 1
ATOM 762 C CA . LEU A 1 96 ? -0.821 -1.710 0.173 1.00 76.50 96 LEU A CA 1
ATOM 763 C C . LEU A 1 96 ? -1.085 -3.180 -0.169 1.00 76.50 96 LEU A C 1
ATOM 765 O O . LEU A 1 96 ? -2.104 -3.496 -0.778 1.00 76.50 96 LEU A O 1
ATOM 769 N N . ILE A 1 97 ? -0.181 -4.070 0.232 1.00 76.31 97 ILE A N 1
ATOM 770 C CA . ILE A 1 97 ? -0.343 -5.517 0.039 1.00 76.31 97 ILE A CA 1
ATOM 771 C C . ILE A 1 97 ? -1.003 -6.154 1.253 1.00 76.31 97 ILE A C 1
ATOM 773 O O . ILE A 1 97 ? -1.785 -7.096 1.125 1.00 76.31 97 ILE A O 1
ATOM 777 N N . LYS A 1 98 ? -0.678 -5.661 2.450 1.00 75.50 98 LYS A N 1
ATOM 778 C CA . LYS A 1 98 ? -1.154 -6.269 3.687 1.00 75.50 98 LYS A CA 1
ATOM 779 C C . LYS A 1 98 ? -1.328 -5.224 4.775 1.00 75.50 98 LYS A C 1
ATOM 781 O O . LYS A 1 98 ? -0.477 -4.355 4.969 1.00 75.50 98 LYS A O 1
ATOM 786 N N . LEU A 1 99 ? -2.427 -5.360 5.504 1.00 76.56 99 LEU A N 1
ATOM 787 C CA . LEU A 1 99 ? -2.734 -4.593 6.699 1.00 76.56 99 LEU A CA 1
ATOM 788 C C . LEU A 1 99 ? -2.983 -5.584 7.834 1.00 76.56 99 LEU A C 1
ATOM 790 O O . LEU A 1 99 ? -3.883 -6.415 7.733 1.00 76.56 99 LEU A O 1
ATOM 794 N N . GLU A 1 100 ? -2.187 -5.514 8.895 1.00 75.88 100 GLU A N 1
ATOM 795 C CA . GLU A 1 100 ? -2.322 -6.400 10.053 1.00 75.88 100 GLU A CA 1
ATOM 796 C C . GLU A 1 100 ? -2.488 -5.595 11.330 1.00 75.88 100 GLU A C 1
ATOM 798 O O . GLU A 1 100 ? -1.729 -4.668 11.597 1.00 75.88 100 GLU A O 1
ATOM 803 N N . TRP A 1 101 ? -3.475 -5.955 12.141 1.00 80.44 101 TRP A N 1
ATOM 804 C CA . TRP A 1 101 ? -3.666 -5.341 13.445 1.00 80.44 101 TRP A CA 1
ATOM 805 C C . TRP A 1 101 ? -2.734 -5.974 14.484 1.00 80.44 101 TRP A C 1
ATOM 807 O O . TRP A 1 101 ? -2.755 -7.190 14.688 1.00 80.44 101 TRP A O 1
ATOM 817 N N . ASN A 1 102 ? -1.935 -5.154 15.167 1.00 75.88 102 ASN A N 1
ATOM 818 C CA . ASN A 1 102 ? -1.118 -5.588 16.293 1.00 75.88 102 ASN A CA 1
ATOM 819 C C . ASN A 1 102 ? -1.872 -5.357 17.611 1.00 75.88 102 ASN A C 1
ATOM 821 O O . ASN A 1 102 ? -1.954 -4.231 18.095 1.00 75.88 102 ASN A O 1
ATOM 825 N N . ASN A 1 103 ? -2.366 -6.435 18.230 1.00 72.88 103 ASN A N 1
ATOM 826 C CA . ASN A 1 103 ? -3.084 -6.375 19.512 1.00 72.88 103 ASN A CA 1
ATOM 827 C C . ASN A 1 103 ? -2.231 -5.865 20.685 1.00 72.88 103 ASN A C 1
ATOM 829 O O . ASN A 1 103 ? -2.780 -5.296 21.623 1.00 72.88 103 ASN A O 1
ATOM 833 N N . ASN A 1 104 ? -0.912 -6.057 20.659 1.00 76.12 104 ASN A N 1
ATOM 834 C CA . ASN A 1 104 ? -0.047 -5.643 21.767 1.00 76.12 104 ASN A CA 1
ATOM 835 C C . ASN A 1 104 ? 0.229 -4.138 21.717 1.00 76.12 104 ASN A C 1
ATOM 837 O O . ASN A 1 104 ? 0.208 -3.462 22.739 1.00 76.12 104 ASN A O 1
ATOM 841 N N . GLU A 1 105 ? 0.478 -3.623 20.515 1.00 76.19 105 GLU A N 1
ATOM 842 C CA . GLU A 1 105 ? 0.806 -2.212 20.289 1.00 76.19 105 GLU A CA 1
ATOM 843 C C . GLU A 1 105 ? -0.427 -1.353 19.981 1.00 76.19 105 GLU A C 1
ATOM 845 O O . GLU A 1 105 ? -0.306 -0.134 19.914 1.00 76.19 105 GLU A O 1
ATOM 850 N N . GLN A 1 106 ? -1.591 -1.988 19.797 1.00 74.19 106 GLN A N 1
ATOM 851 C CA . GLN A 1 106 ? -2.860 -1.354 19.433 1.00 74.19 106 GLN A CA 1
ATOM 852 C C . GLN A 1 106 ? -2.727 -0.449 18.199 1.00 74.19 106 GLN A C 1
ATOM 854 O O . GLN A 1 106 ? -3.238 0.664 18.192 1.00 74.19 106 GLN A O 1
ATOM 859 N N . LYS A 1 107 ? -2.021 -0.931 17.167 1.00 73.12 107 LYS A N 1
ATOM 860 C CA . LYS A 1 107 ? -1.772 -0.196 15.918 1.00 73.12 107 LYS A CA 1
ATOM 861 C C . LYS A 1 107 ? -1.794 -1.119 14.705 1.00 73.12 107 LYS A C 1
ATOM 863 O O . LYS A 1 107 ? -1.630 -2.335 14.830 1.00 73.12 107 LYS A O 1
ATOM 868 N N . PHE A 1 108 ? -1.920 -0.541 13.514 1.00 71.56 108 PHE A N 1
ATOM 869 C CA . PHE A 1 108 ? -1.769 -1.287 12.265 1.00 71.56 108 PHE A CA 1
ATOM 870 C C . PHE A 1 108 ? -0.311 -1.391 11.810 1.00 71.56 108 PHE A C 1
ATOM 872 O O . PHE A 1 108 ? 0.389 -0.388 11.661 1.00 71.56 108 PHE A O 1
ATOM 879 N N . ASN A 1 109 ? 0.103 -2.610 11.481 1.00 75.81 109 ASN A N 1
ATOM 880 C CA . ASN A 1 109 ? 1.274 -2.889 10.667 1.00 75.81 109 ASN A CA 1
ATOM 881 C C . ASN A 1 109 ? 0.861 -2.844 9.194 1.00 75.81 109 ASN A C 1
ATOM 883 O O . ASN A 1 109 ? -0.082 -3.518 8.775 1.00 75.81 109 ASN A O 1
ATOM 887 N N . THR A 1 110 ? 1.564 -2.031 8.413 1.00 74.31 110 THR A N 1
ATOM 888 C CA . THR A 1 110 ? 1.301 -1.848 6.984 1.00 74.31 110 THR A CA 1
ATOM 889 C C . THR A 1 110 ? 2.467 -2.373 6.168 1.00 74.31 110 THR A C 1
ATOM 891 O O . THR A 1 110 ? 3.624 -2.090 6.475 1.00 74.31 110 THR A O 1
ATOM 894 N N . TYR A 1 111 ? 2.154 -3.130 5.121 1.00 74.94 111 TYR A N 1
ATOM 895 C CA . TYR A 1 111 ? 3.132 -3.683 4.195 1.00 74.94 111 TYR A CA 1
ATOM 896 C C . TYR A 1 111 ? 2.799 -3.210 2.788 1.00 74.94 111 TYR A C 1
ATOM 898 O O . TYR A 1 111 ? 1.681 -3.413 2.304 1.00 74.94 111 TYR A O 1
ATOM 906 N N . PHE A 1 112 ? 3.780 -2.589 2.144 1.00 78.06 112 PHE A N 1
ATOM 907 C CA . PHE A 1 112 ? 3.650 -2.016 0.815 1.00 78.06 112 PHE A CA 1
ATOM 908 C C . PHE A 1 112 ? 4.628 -2.667 -0.151 1.00 78.06 112 PHE A C 1
ATOM 910 O O . PHE A 1 112 ? 5.717 -3.074 0.249 1.00 78.06 112 PHE A O 1
ATOM 917 N N . ASP A 1 113 ? 4.250 -2.694 -1.421 1.00 78.19 113 ASP A N 1
ATOM 918 C CA . ASP A 1 113 ? 5.118 -3.089 -2.527 1.00 78.19 113 ASP A CA 1
ATOM 919 C C . ASP A 1 113 ? 5.006 -2.080 -3.663 1.00 78.19 113 ASP A C 1
ATOM 921 O O . ASP A 1 113 ? 4.100 -1.247 -3.678 1.00 78.19 113 ASP A O 1
ATOM 925 N N . ILE A 1 114 ? 5.935 -2.121 -4.604 1.00 79.19 114 ILE A N 1
ATOM 926 C CA . ILE A 1 114 ? 6.026 -1.147 -5.682 1.00 79.19 114 ILE A CA 1
ATOM 927 C C . ILE A 1 114 ? 5.125 -1.565 -6.836 1.00 79.19 114 ILE A C 1
ATOM 929 O O . ILE A 1 114 ? 5.261 -2.640 -7.409 1.00 79.19 114 ILE A O 1
ATOM 933 N N . LEU A 1 115 ? 4.230 -0.661 -7.216 1.00 76.12 115 LEU A N 1
ATOM 934 C CA . LEU A 1 115 ? 3.348 -0.824 -8.358 1.00 76.12 115 LEU A CA 1
ATOM 935 C C . LEU A 1 115 ? 4.066 -0.464 -9.664 1.00 76.12 115 LEU A C 1
ATOM 937 O O . LEU A 1 115 ? 5.020 0.324 -9.714 1.00 76.12 115 LEU A O 1
ATOM 941 N N . ASP A 1 116 ? 3.550 -1.002 -10.765 1.00 69.94 116 ASP A N 1
ATOM 942 C CA . ASP A 1 116 ? 3.993 -0.630 -12.113 1.00 69.94 116 ASP A CA 1
ATOM 943 C C . ASP A 1 116 ? 3.559 0.785 -12.497 1.00 69.94 116 ASP A C 1
ATOM 945 O O . ASP A 1 116 ? 4.197 1.436 -13.325 1.00 69.94 116 ASP A O 1
ATOM 949 N N . LYS A 1 117 ? 2.481 1.280 -11.879 1.00 71.00 117 LYS A N 1
ATOM 950 C CA . LYS A 1 117 ? 1.928 2.610 -12.124 1.00 71.00 117 LYS A CA 1
ATOM 951 C C . LYS A 1 117 ? 1.744 3.367 -10.818 1.00 71.00 117 LYS A C 1
ATOM 953 O O . LYS A 1 117 ? 1.261 2.821 -9.831 1.00 71.00 117 LYS A O 1
ATOM 958 N N . GLN A 1 118 ? 2.104 4.646 -10.852 1.00 74.56 118 GLN A N 1
ATOM 959 C CA . GLN A 1 118 ? 1.787 5.587 -9.785 1.00 74.56 118 GLN A CA 1
ATOM 960 C C . GLN A 1 118 ? 0.317 5.978 -9.876 1.00 74.56 118 GLN A C 1
ATOM 962 O O . GLN A 1 118 ? -0.201 6.204 -10.973 1.00 74.56 118 GLN A O 1
ATOM 967 N N . TYR A 1 119 ? -0.345 6.061 -8.727 1.00 78.50 119 TYR A N 1
ATOM 968 C CA . TYR A 1 119 ? -1.688 6.609 -8.671 1.00 78.50 119 TYR A CA 1
ATOM 969 C C . TYR A 1 119 ? -1.638 8.132 -8.837 1.00 78.50 119 TYR A C 1
ATOM 971 O O . TYR A 1 119 ? -0.814 8.815 -8.227 1.00 78.50 119 TYR A O 1
ATOM 979 N N . VAL A 1 120 ? -2.523 8.663 -9.676 1.00 80.06 120 VAL A N 1
ATOM 980 C CA . VAL A 1 120 ? -2.652 10.101 -9.923 1.00 80.06 120 VAL A CA 1
ATOM 981 C C . VAL A 1 120 ? -3.992 10.547 -9.337 1.00 80.06 120 VAL A C 1
ATOM 983 O O . VAL A 1 120 ? -5.022 10.110 -9.852 1.00 80.06 120 VAL A O 1
ATOM 986 N N . PRO A 1 121 ? -3.998 11.375 -8.275 1.00 79.62 121 PRO A N 1
ATOM 987 C CA . PRO A 1 121 ? -5.233 11.839 -7.648 1.00 79.62 121 PRO A CA 1
ATOM 988 C C . PRO A 1 121 ? -6.135 12.608 -8.617 1.00 79.62 121 PRO A C 1
ATOM 990 O O . PRO A 1 121 ? -5.651 13.409 -9.421 1.00 79.62 121 PRO A O 1
ATOM 993 N N . THR A 1 122 ? -7.442 12.393 -8.503 1.00 83.31 122 THR A N 1
ATOM 994 C CA . THR A 1 122 ? -8.489 13.138 -9.214 1.00 83.31 122 THR A CA 1
ATOM 995 C C . THR A 1 122 ? -8.961 14.354 -8.406 1.00 83.31 122 THR A C 1
ATOM 997 O O . THR A 1 122 ? -8.522 14.575 -7.279 1.00 83.31 122 THR A O 1
ATOM 1000 N N . GLY A 1 123 ? -9.870 15.160 -8.971 1.00 76.50 123 GLY A N 1
ATOM 1001 C CA . GLY A 1 123 ? -10.466 16.305 -8.269 1.00 76.50 123 GLY A CA 1
ATOM 1002 C C . GLY A 1 123 ? -11.177 15.915 -6.967 1.00 76.50 123 GLY A C 1
ATOM 1003 O O . GLY A 1 123 ? -10.942 16.538 -5.936 1.00 76.50 123 GLY A O 1
ATOM 1004 N N . GLU A 1 124 ? -11.967 14.841 -6.995 1.00 82.50 124 GLU A N 1
ATOM 1005 C CA . GLU A 1 124 ? -12.694 14.328 -5.823 1.00 82.50 124 GLU A CA 1
ATOM 1006 C C . GLU A 1 124 ? -11.729 13.857 -4.724 1.00 82.50 124 GLU A C 1
ATOM 1008 O O . GLU A 1 124 ? -11.917 14.150 -3.541 1.00 82.50 124 GLU A O 1
ATOM 1013 N N . ASP A 1 125 ? -10.632 13.203 -5.116 1.00 80.31 125 ASP A N 1
ATOM 1014 C CA . ASP A 1 125 ? -9.605 12.751 -4.175 1.00 80.31 125 ASP A CA 1
ATOM 1015 C C . ASP A 1 125 ? -8.951 13.931 -3.447 1.00 80.31 125 ASP A C 1
ATOM 1017 O O . ASP A 1 125 ? -8.615 13.841 -2.267 1.00 80.31 125 ASP A O 1
ATOM 1021 N N . LEU A 1 126 ? -8.788 15.067 -4.127 1.00 80.56 126 LEU A N 1
ATOM 1022 C CA . LEU A 1 126 ? -8.183 16.270 -3.553 1.00 80.56 126 LEU A CA 1
ATOM 1023 C C . LEU A 1 126 ? -9.114 16.992 -2.585 1.00 80.56 126 LEU A C 1
ATOM 1025 O O . LEU A 1 126 ? -8.637 17.538 -1.586 1.00 80.56 126 LEU A O 1
ATOM 1029 N N . GLU A 1 127 ? -10.421 16.985 -2.844 1.00 82.19 127 GLU A N 1
ATOM 1030 C CA . GLU A 1 127 ? -11.422 17.480 -1.895 1.00 82.19 127 GLU A CA 1
ATOM 1031 C C . GLU A 1 127 ? -11.412 16.633 -0.620 1.00 82.19 127 GLU A C 1
ATOM 1033 O O . GLU A 1 127 ? -11.336 17.168 0.491 1.00 82.19 127 GLU A O 1
ATOM 1038 N N . TYR A 1 128 ? -11.372 15.309 -0.776 1.00 81.69 128 TYR A N 1
ATOM 1039 C CA . TYR A 1 128 ? -11.266 14.376 0.342 1.00 81.69 128 TYR A CA 1
ATOM 1040 C C . TYR A 1 128 ? -9.965 14.560 1.140 1.00 81.69 128 TYR A C 1
ATOM 1042 O O . TYR A 1 128 ? -9.989 14.674 2.369 1.00 81.69 128 TYR A O 1
ATOM 1050 N N . ILE A 1 129 ? -8.820 14.664 0.457 1.00 81.88 129 ILE A N 1
ATOM 1051 C CA . ILE A 1 129 ? -7.526 14.927 1.099 1.00 81.88 129 ILE A CA 1
ATOM 1052 C C . ILE A 1 129 ? -7.544 16.278 1.830 1.00 81.88 129 ILE A C 1
ATOM 1054 O O . ILE A 1 129 ? -7.039 16.372 2.951 1.00 81.88 129 ILE A O 1
ATOM 1058 N N . SER A 1 130 ? -8.142 17.315 1.234 1.00 81.69 130 SER A N 1
ATOM 1059 C CA . SER A 1 130 ? -8.267 18.639 1.860 1.00 81.69 130 SER A CA 1
ATOM 1060 C C . SER A 1 130 ? -9.065 18.574 3.164 1.00 81.69 130 SER A C 1
ATOM 1062 O O . SER A 1 130 ? -8.668 19.183 4.160 1.00 81.69 130 SER A O 1
ATOM 1064 N N . ALA A 1 131 ? -10.146 17.787 3.193 1.00 82.56 131 ALA A N 1
ATOM 1065 C CA . ALA A 1 131 ? -10.938 17.554 4.399 1.00 82.56 131 ALA A CA 1
ATOM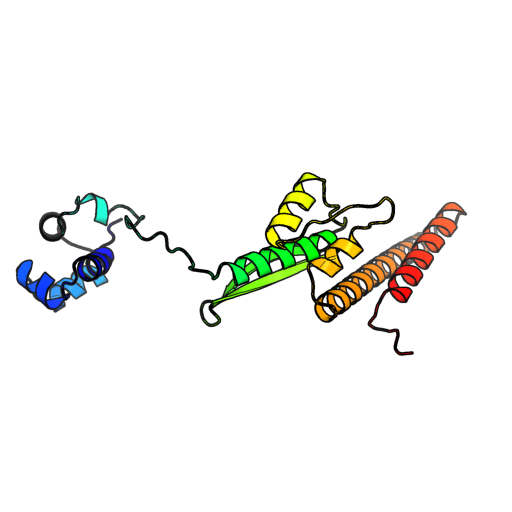 1066 C C . ALA A 1 131 ? -10.137 16.812 5.485 1.00 82.56 131 ALA A C 1
ATOM 1068 O O . ALA A 1 131 ? -10.160 17.210 6.647 1.00 82.56 131 ALA A O 1
ATOM 1069 N N . ILE A 1 132 ? -9.370 15.783 5.110 1.00 80.44 132 ILE A N 1
ATOM 1070 C CA . ILE A 1 132 ? -8.494 15.023 6.023 1.00 80.44 132 ILE A CA 1
ATOM 1071 C C . ILE A 1 132 ? -7.366 15.881 6.622 1.00 80.44 132 ILE A C 1
ATOM 1073 O O . ILE A 1 132 ? -6.894 15.630 7.738 1.00 80.44 132 ILE A O 1
ATOM 1077 N N . LEU A 1 133 ? -6.861 16.843 5.854 1.00 77.75 133 LEU A N 1
ATOM 1078 C CA . LEU A 1 133 ? -5.805 17.755 6.288 1.00 77.75 133 LEU A CA 1
ATOM 1079 C C . LEU A 1 133 ? -6.341 18.988 7.014 1.00 77.75 133 LEU A C 1
ATOM 1081 O O . LEU A 1 133 ? -5.529 19.761 7.517 1.00 77.75 133 LEU A O 1
ATOM 1085 N N . GLU A 1 134 ? -7.663 19.182 7.036 1.00 81.38 134 GLU A N 1
ATOM 1086 C CA . GLU A 1 134 ? -8.315 20.411 7.504 1.00 81.38 134 GLU A CA 1
ATOM 1087 C C . GLU A 1 134 ? -7.701 21.663 6.842 1.00 81.38 134 GLU A C 1
ATOM 1089 O O . GLU A 1 134 ? -7.567 22.731 7.440 1.00 81.38 134 GLU A O 1
ATOM 1094 N N . ARG A 1 135 ? -7.285 21.520 5.576 1.00 78.75 135 ARG A N 1
ATOM 1095 C CA . ARG A 1 135 ? -6.561 22.539 4.811 1.00 78.75 135 ARG A CA 1
ATOM 1096 C C . ARG A 1 135 ? -6.950 22.467 3.344 1.00 78.75 135 ARG A C 1
ATOM 1098 O O . ARG A 1 135 ? -6.881 21.409 2.732 1.00 78.75 135 ARG A O 1
ATOM 1105 N N . LYS A 1 136 ? -7.276 23.619 2.755 1.00 77.12 136 LYS A N 1
ATOM 1106 C CA . LYS A 1 136 ? -7.564 23.728 1.321 1.00 77.12 136 LYS A CA 1
ATOM 1107 C C . LYS A 1 136 ? -6.306 23.444 0.491 1.00 77.12 136 LYS A C 1
ATOM 1109 O O . LYS A 1 136 ? -5.270 24.079 0.709 1.00 77.12 136 LYS A O 1
ATOM 1114 N N . ILE A 1 137 ? -6.412 22.525 -0.466 1.00 77.06 137 ILE A N 1
ATOM 1115 C CA . ILE A 1 137 ? -5.402 22.292 -1.504 1.00 77.06 137 ILE A CA 1
ATOM 1116 C C . ILE A 1 137 ? -5.854 22.989 -2.786 1.00 77.06 137 ILE A C 1
ATOM 1118 O O . ILE A 1 137 ? -6.964 22.772 -3.260 1.00 77.06 137 ILE A O 1
ATOM 1122 N N . GLU A 1 138 ? -4.983 23.812 -3.362 1.00 73.94 138 GLU A N 1
ATOM 1123 C CA . GLU A 1 138 ? -5.194 24.415 -4.678 1.00 73.94 138 GLU A CA 1
ATOM 1124 C C . GLU A 1 138 ? -4.197 23.808 -5.665 1.00 73.94 138 GLU A C 1
ATOM 1126 O O . GLU A 1 138 ? -2.984 23.838 -5.440 1.00 73.94 138 GLU A O 1
ATOM 1131 N N . LEU A 1 139 ? -4.708 23.223 -6.750 1.00 68.19 139 LEU A N 1
ATOM 1132 C CA . LEU A 1 139 ? -3.862 22.760 -7.840 1.00 68.19 139 LEU A CA 1
ATOM 1133 C C . LEU A 1 139 ? -3.498 23.924 -8.750 1.00 68.19 139 LEU A C 1
ATOM 1135 O O . LEU A 1 139 ? -4.346 24.709 -9.167 1.00 68.19 139 LEU A O 1
ATOM 1139 N N . THR A 1 140 ? -2.226 23.971 -9.116 1.00 74.44 140 THR A N 1
ATOM 1140 C CA . THR A 1 140 ? -1.735 24.809 -10.205 1.00 74.44 140 THR A CA 1
ATOM 1141 C C . THR A 1 140 ? -1.286 23.909 -11.349 1.00 74.44 140 THR A C 1
ATOM 1143 O O . THR A 1 140 ? -1.033 22.722 -11.144 1.00 74.44 140 THR A O 1
ATOM 1146 N N . ASN A 1 141 ? -1.090 24.474 -12.540 1.00 72.62 141 ASN A N 1
ATOM 1147 C CA . ASN A 1 141 ? -0.561 23.735 -13.696 1.00 72.62 141 ASN A CA 1
ATOM 1148 C C . ASN A 1 141 ? 0.820 23.092 -13.443 1.00 72.62 141 ASN A C 1
ATOM 1150 O O . ASN A 1 141 ? 1.242 22.228 -14.203 1.00 72.62 141 ASN A O 1
ATOM 1154 N N . ASN A 1 142 ? 1.517 23.505 -12.381 1.00 70.88 142 ASN A N 1
ATOM 1155 C CA . ASN A 1 142 ? 2.835 22.998 -12.012 1.00 70.88 142 ASN A CA 1
ATOM 1156 C C . ASN A 1 142 ? 2.788 21.943 -10.895 1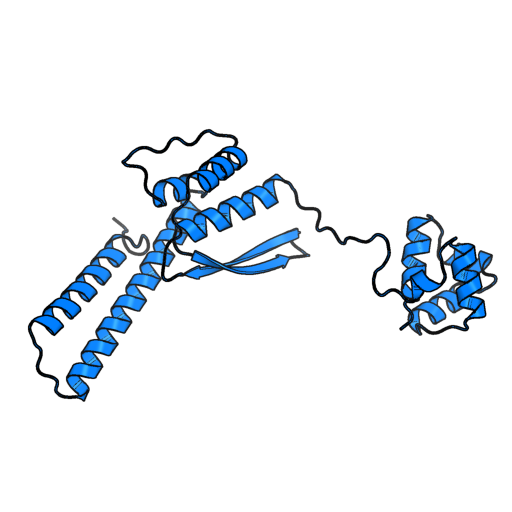.00 70.88 142 ASN A C 1
ATOM 1158 O O . ASN A 1 142 ? 3.823 21.358 -10.570 1.00 70.88 142 ASN A O 1
ATOM 1162 N N . THR A 1 143 ? 1.623 21.713 -10.282 1.00 69.31 143 THR A N 1
ATOM 1163 C CA . THR A 1 143 ? 1.476 20.766 -9.174 1.00 69.31 143 THR A CA 1
ATOM 1164 C C . THR A 1 143 ? 1.564 19.337 -9.700 1.00 69.31 143 THR A C 1
ATOM 1166 O O . THR A 1 143 ? 0.808 18.951 -10.589 1.00 69.31 143 THR A O 1
ATOM 1169 N N . ASN A 1 144 ? 2.472 18.533 -9.144 1.00 73.69 144 ASN A N 1
ATOM 1170 C CA . ASN A 1 144 ? 2.641 17.132 -9.531 1.00 73.69 144 ASN A CA 1
ATOM 1171 C C . ASN A 1 144 ? 2.321 16.170 -8.361 1.00 73.69 144 ASN A C 1
ATOM 1173 O O . ASN A 1 144 ? 2.298 16.588 -7.200 1.00 73.69 144 ASN A O 1
ATOM 1177 N N . PRO A 1 145 ? 2.123 14.863 -8.627 1.00 74.38 145 PRO A N 1
ATOM 1178 C CA . PRO A 1 145 ? 1.800 13.875 -7.590 1.00 74.38 145 PRO A CA 1
ATOM 1179 C C . PRO A 1 145 ? 2.786 13.828 -6.403 1.00 74.38 145 PRO A C 1
ATOM 1181 O O . PRO A 1 145 ? 2.396 13.564 -5.261 1.00 74.38 145 PRO A O 1
ATOM 1184 N N . LYS A 1 146 ? 4.072 14.147 -6.618 1.00 74.50 146 LYS A N 1
ATOM 1185 C CA . LYS A 1 146 ? 5.073 14.170 -5.536 1.00 74.50 146 LYS A CA 1
ATOM 1186 C C . LYS A 1 146 ? 4.835 15.314 -4.560 1.00 74.50 146 LYS A C 1
ATOM 1188 O O . LYS A 1 146 ? 5.154 15.161 -3.383 1.00 74.50 146 LYS A O 1
ATOM 1193 N N . ASP A 1 147 ? 4.286 16.435 -5.017 1.00 76.19 147 ASP A N 1
ATOM 1194 C CA . ASP A 1 147 ? 3.979 17.573 -4.148 1.00 76.19 147 ASP A CA 1
ATOM 1195 C C . ASP A 1 147 ? 2.855 17.217 -3.173 1.00 76.19 147 ASP A C 1
ATOM 1197 O O . ASP A 1 147 ? 2.946 17.529 -1.989 1.00 76.19 147 ASP A O 1
ATOM 1201 N N . ILE A 1 148 ? 1.861 16.452 -3.635 1.00 77.62 148 ILE A N 1
ATOM 1202 C CA . ILE A 1 148 ? 0.789 15.919 -2.784 1.00 77.62 148 ILE A CA 1
ATOM 1203 C C . ILE A 1 148 ? 1.358 14.910 -1.779 1.00 77.62 148 ILE A C 1
ATOM 1205 O O . ILE A 1 148 ? 1.060 14.988 -0.591 1.00 77.62 148 ILE A O 1
ATOM 1209 N N . SER A 1 149 ? 2.248 14.011 -2.217 1.00 78.50 149 SER A N 1
ATOM 1210 C CA . SER A 1 149 ? 2.897 13.041 -1.315 1.00 78.50 149 SER A CA 1
ATOM 1211 C C . SER A 1 149 ? 3.649 13.731 -0.166 1.00 78.50 149 SER A C 1
ATOM 1213 O O . SER A 1 149 ? 3.562 13.298 0.979 1.00 78.50 149 SER A O 1
ATOM 1215 N N . LYS A 1 150 ? 4.342 14.845 -0.442 1.00 79.62 150 LYS A N 1
ATOM 1216 C CA . LYS A 1 150 ? 5.059 15.636 0.579 1.00 79.62 150 LYS A CA 1
ATOM 1217 C C . LYS A 1 150 ? 4.140 16.329 1.587 1.00 79.62 150 LYS A C 1
ATOM 1219 O O . LYS A 1 150 ? 4.595 16.644 2.679 1.00 79.62 150 LYS A O 1
ATOM 1224 N N . LEU A 1 151 ? 2.883 16.599 1.230 1.00 80.25 151 LEU A N 1
ATOM 1225 C CA . LEU A 1 151 ? 1.892 17.148 2.165 1.00 80.25 151 LEU A CA 1
ATOM 1226 C C . LEU A 1 151 ? 1.351 16.077 3.119 1.00 80.25 151 LEU A C 1
ATOM 1228 O O . LEU A 1 151 ? 0.909 16.397 4.220 1.00 80.25 151 LEU A O 1
ATOM 1232 N N . LEU A 1 152 ? 1.369 14.818 2.682 1.00 80.88 152 LEU A N 1
ATOM 1233 C CA . LEU A 1 152 ? 0.800 13.685 3.407 1.00 80.88 152 LEU A CA 1
ATOM 1234 C C . LEU A 1 152 ? 1.824 12.928 4.264 1.00 80.88 152 LEU A C 1
ATOM 1236 O O . LEU A 1 152 ? 1.427 12.176 5.152 1.00 80.88 152 LEU A O 1
ATOM 1240 N N . MET A 1 153 ? 3.118 13.119 4.003 1.00 80.56 153 MET A N 1
ATOM 1241 C CA . MET A 1 153 ? 4.220 12.412 4.658 1.00 80.56 153 MET A CA 1
ATOM 1242 C C . MET A 1 153 ? 5.139 13.380 5.391 1.00 80.56 153 MET A C 1
ATOM 1244 O O . MET A 1 153 ? 5.331 14.522 4.971 1.00 80.56 153 MET A O 1
ATOM 1248 N N . THR A 1 154 ? 5.795 12.899 6.445 1.00 83.75 154 THR A N 1
ATOM 1249 C CA . THR A 1 154 ? 6.958 13.610 6.988 1.00 83.75 154 THR A CA 1
ATOM 1250 C C . THR A 1 154 ? 8.109 13.613 5.977 1.00 83.75 154 THR A C 1
ATOM 1252 O O . THR A 1 154 ? 8.166 12.794 5.054 1.00 83.75 154 THR A O 1
ATOM 1255 N N . LYS A 1 155 ? 9.071 14.527 6.155 1.00 80.44 155 LYS A N 1
ATOM 1256 C CA . LYS A 1 155 ? 10.264 14.604 5.297 1.00 80.44 155 LYS A CA 1
ATOM 1257 C C . LYS A 1 155 ? 11.037 13.281 5.275 1.00 80.44 155 LYS A C 1
ATOM 1259 O O . LYS A 1 155 ? 11.449 12.844 4.204 1.00 80.44 155 LYS A O 1
ATOM 1264 N N . ASP A 1 156 ? 11.213 12.652 6.434 1.00 79.69 156 ASP A N 1
ATOM 1265 C CA . ASP A 1 156 ? 11.975 11.408 6.554 1.00 79.69 156 ASP A CA 1
ATOM 1266 C C . ASP A 1 156 ? 11.243 10.235 5.903 1.00 79.69 156 ASP A C 1
ATOM 1268 O O . ASP A 1 156 ? 11.856 9.485 5.145 1.00 79.69 156 ASP A O 1
ATOM 1272 N N . GLU A 1 157 ? 9.923 10.129 6.100 1.00 80.50 157 GLU A N 1
ATOM 1273 C CA . GLU A 1 157 ? 9.103 9.130 5.408 1.00 80.50 157 GLU A CA 1
ATOM 1274 C C . GLU A 1 157 ? 9.175 9.323 3.889 1.00 80.50 157 GLU A C 1
ATOM 1276 O O . GLU A 1 157 ? 9.412 8.364 3.158 1.00 80.50 157 GLU A O 1
ATOM 1281 N N . PHE A 1 158 ? 9.023 10.558 3.397 1.00 82.56 158 PHE A N 1
ATOM 1282 C CA . PHE A 1 158 ? 9.097 10.842 1.962 1.00 82.56 158 PHE A CA 1
ATOM 1283 C C . PHE A 1 158 ? 10.466 10.472 1.385 1.00 82.56 158 PHE A C 1
ATOM 1285 O O . PHE A 1 158 ? 10.546 9.862 0.316 1.00 82.56 158 PHE A O 1
ATOM 1292 N N . ASN A 1 159 ? 11.543 10.831 2.086 1.00 80.50 159 ASN A N 1
ATOM 1293 C CA . ASN A 1 159 ? 12.906 10.539 1.660 1.00 80.50 159 ASN A CA 1
ATOM 1294 C C . ASN A 1 159 ? 13.162 9.031 1.609 1.00 80.50 159 ASN A C 1
ATOM 1296 O O . ASN A 1 159 ? 13.651 8.531 0.596 1.00 80.50 159 ASN A O 1
ATOM 1300 N N . PHE A 1 160 ? 12.796 8.306 2.667 1.00 82.19 160 PHE A N 1
ATOM 1301 C CA . PHE A 1 160 ? 12.951 6.857 2.733 1.00 82.19 160 PHE A CA 1
ATOM 1302 C C . PHE A 1 160 ? 12.192 6.164 1.597 1.00 82.19 160 PHE A C 1
ATOM 1304 O O . PHE A 1 160 ? 12.775 5.398 0.831 1.00 82.19 160 PHE A O 1
ATOM 1311 N N . THR A 1 161 ? 10.912 6.490 1.432 1.00 81.06 161 THR A N 1
ATOM 1312 C CA . THR A 1 161 ? 10.046 5.900 0.405 1.00 81.06 161 THR A CA 1
ATOM 1313 C C . THR A 1 161 ? 10.512 6.231 -1.004 1.00 81.06 161 THR A C 1
ATOM 1315 O O . THR A 1 161 ? 10.544 5.343 -1.855 1.00 81.06 161 THR A O 1
ATOM 1318 N N . SER A 1 162 ? 10.940 7.472 -1.245 1.00 81.56 162 SER A N 1
ATOM 1319 C CA . SER A 1 162 ? 11.525 7.871 -2.528 1.00 81.56 162 SER A CA 1
ATOM 1320 C C . SER A 1 162 ? 12.781 7.062 -2.828 1.00 81.56 162 SER A C 1
ATOM 1322 O O . SER A 1 162 ? 12.911 6.492 -3.910 1.00 81.56 162 SER A O 1
ATOM 1324 N N . ALA A 1 163 ? 13.707 6.983 -1.871 1.00 82.44 163 ALA A N 1
ATOM 1325 C CA . ALA A 1 163 ? 14.958 6.261 -2.052 1.00 82.44 163 ALA A CA 1
ATOM 1326 C C . ALA A 1 163 ? 14.719 4.772 -2.318 1.00 82.44 163 ALA A C 1
ATOM 1328 O O . ALA A 1 163 ? 15.305 4.208 -3.241 1.00 82.44 163 ALA A O 1
ATOM 1329 N N . TYR A 1 164 ? 13.813 4.163 -1.554 1.00 82.81 164 TYR A N 1
ATOM 1330 C CA . TYR A 1 164 ? 13.435 2.769 -1.723 1.00 82.81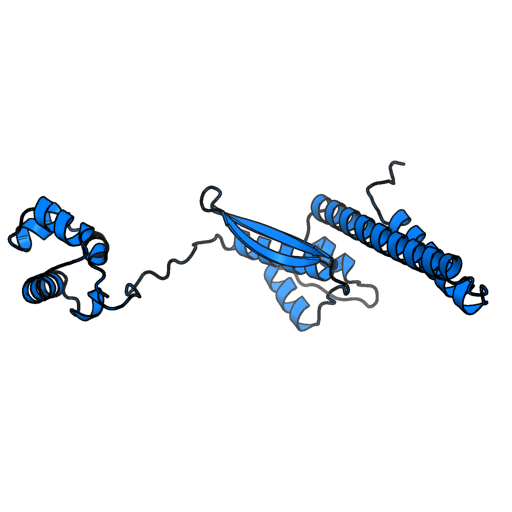 164 TYR A CA 1
ATOM 1331 C C . TYR A 1 164 ? 12.791 2.518 -3.097 1.00 82.81 164 TYR A C 1
ATOM 1333 O O . TYR A 1 164 ? 13.224 1.620 -3.818 1.00 82.81 164 TYR A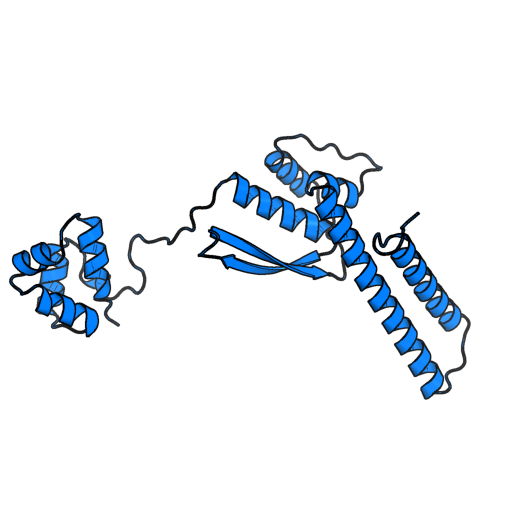 O 1
ATOM 1341 N N . TYR A 1 165 ? 11.846 3.367 -3.523 1.00 85.00 165 TYR A N 1
ATOM 1342 C CA . TYR A 1 165 ? 11.220 3.285 -4.848 1.00 85.00 165 TYR A CA 1
ATOM 1343 C C . TYR A 1 165 ? 12.251 3.306 -5.978 1.00 85.00 165 TYR A C 1
ATOM 1345 O O . TYR A 1 165 ? 12.268 2.422 -6.837 1.00 85.00 165 TYR A O 1
ATOM 1353 N N . TYR A 1 166 ? 13.136 4.307 -5.976 1.00 85.75 166 TYR A N 1
ATOM 1354 C CA . TYR A 1 166 ? 14.132 4.455 -7.035 1.00 85.75 166 TYR A CA 1
ATOM 1355 C C . TYR A 1 166 ? 15.174 3.338 -7.017 1.00 85.75 166 TYR A C 1
ATOM 1357 O O . TYR A 1 166 ? 15.614 2.917 -8.084 1.00 85.75 166 TYR A O 1
ATOM 1365 N N . SER A 1 167 ? 15.535 2.822 -5.840 1.00 85.81 167 SER A N 1
ATOM 1366 C CA . SER A 1 167 ? 16.442 1.679 -5.720 1.00 85.81 167 SER A CA 1
ATOM 1367 C C . SER A 1 167 ? 15.871 0.431 -6.400 1.00 85.81 167 SER A C 1
ATOM 1369 O O . SER A 1 167 ? 16.551 -0.186 -7.221 1.00 85.81 167 SER A O 1
ATOM 1371 N N . ILE A 1 168 ? 14.600 0.109 -6.149 1.00 85.88 168 ILE A N 1
ATOM 1372 C CA . ILE A 1 168 ? 13.953 -1.051 -6.771 1.00 85.88 168 ILE A CA 1
ATOM 1373 C C . ILE A 1 168 ? 13.750 -0.838 -8.274 1.00 85.88 168 ILE A C 1
ATOM 1375 O O . ILE A 1 168 ? 14.096 -1.720 -9.058 1.00 85.88 168 ILE A O 1
ATOM 1379 N N . LYS A 1 169 ? 13.265 0.335 -8.714 1.00 87.56 169 LYS A N 1
ATOM 1380 C CA . LYS A 1 169 ? 13.109 0.627 -10.153 1.00 87.56 169 LYS A CA 1
ATOM 1381 C C . LYS A 1 169 ? 14.446 0.594 -10.903 1.00 87.56 169 LYS A C 1
ATOM 1383 O O . LYS A 1 169 ? 14.494 0.122 -12.038 1.00 87.56 169 LYS A O 1
ATOM 1388 N N . LYS A 1 170 ? 15.543 1.031 -10.269 1.00 90.81 170 LYS A N 1
ATOM 1389 C CA . LYS A 1 170 ? 16.906 0.863 -10.799 1.00 90.81 170 LYS A CA 1
ATOM 1390 C C . LYS A 1 170 ? 17.241 -0.619 -10.974 1.00 90.81 170 LYS A C 1
ATOM 1392 O O . LYS A 1 170 ? 17.674 -0.999 -12.058 1.00 90.81 170 LYS A O 1
ATOM 1397 N N . GLY A 1 171 ? 17.014 -1.438 -9.946 1.00 89.50 171 GLY A N 1
ATOM 1398 C CA . GLY A 1 171 ? 17.249 -2.884 -10.000 1.00 89.50 171 GLY A CA 1
ATOM 1399 C C . GLY A 1 171 ? 16.458 -3.574 -11.116 1.00 89.50 171 GLY A C 1
ATOM 1400 O O . GLY A 1 171 ? 17.038 -4.319 -11.898 1.00 89.50 171 GLY A O 1
ATOM 1401 N N . GLN A 1 172 ? 15.169 -3.249 -11.261 1.00 90.50 172 GLN A N 1
ATOM 1402 C CA . GLN A 1 172 ? 14.313 -3.773 -12.335 1.00 90.50 172 GLN A CA 1
ATOM 1403 C C . GLN A 1 172 ? 14.856 -3.417 -13.728 1.00 90.50 172 GLN A C 1
ATOM 1405 O O . GLN A 1 172 ? 14.995 -4.292 -14.578 1.00 90.50 172 GLN A O 1
ATOM 1410 N N . ALA A 1 173 ? 15.243 -2.156 -13.952 1.00 92.12 173 ALA A N 1
ATOM 1411 C CA . ALA A 1 173 ? 15.813 -1.731 -15.231 1.00 92.12 173 ALA A CA 1
ATOM 1412 C C . ALA A 1 173 ? 17.173 -2.399 -15.530 1.00 92.12 173 ALA A C 1
ATOM 1414 O O . ALA A 1 173 ? 17.469 -2.715 -16.683 1.00 92.12 173 ALA A O 1
ATOM 1415 N N . GLN A 1 174 ? 17.996 -2.645 -14.502 1.00 93.69 174 GLN A N 1
ATOM 1416 C CA . GLN A 1 174 ? 19.252 -3.395 -14.637 1.00 93.69 174 GLN A CA 1
ATOM 1417 C C . GLN A 1 174 ? 19.003 -4.863 -15.000 1.00 93.69 174 GLN A C 1
ATOM 1419 O O . GLN A 1 174 ? 19.686 -5.400 -15.871 1.00 93.69 174 GLN A O 1
ATOM 1424 N N . GLU A 1 175 ? 18.012 -5.498 -14.375 1.00 94.94 175 GLU A N 1
ATOM 1425 C CA . GLU A 1 175 ? 17.630 -6.878 -14.669 1.00 94.94 175 GLU A CA 1
ATOM 1426 C C . GLU A 1 175 ? 17.071 -7.019 -16.094 1.00 94.94 175 GLU A C 1
ATOM 1428 O O . GLU A 1 175 ? 17.445 -7.944 -16.815 1.00 94.94 175 GLU A O 1
ATOM 1433 N N . GLU A 1 176 ? 16.226 -6.083 -16.538 1.00 95.06 176 GLU A N 1
ATOM 1434 C CA . GLU A 1 176 ? 15.732 -6.026 -17.921 1.00 95.06 176 GLU A CA 1
ATOM 1435 C C . GLU A 1 176 ? 16.880 -5.896 -18.929 1.00 95.06 176 GLU A C 1
ATOM 1437 O O . GLU A 1 176 ? 16.938 -6.652 -19.903 1.00 95.06 176 GLU A O 1
ATOM 1442 N N . LEU A 1 177 ? 17.834 -4.996 -18.671 1.00 95.94 177 LEU A N 1
ATOM 1443 C CA . LEU A 1 177 ? 19.013 -4.820 -19.520 1.00 95.94 177 LEU A CA 1
ATOM 1444 C C . LEU A 1 177 ? 19.876 -6.090 -19.573 1.00 95.94 177 LEU A C 1
ATOM 1446 O O . LEU A 1 177 ? 20.345 -6.477 -20.648 1.00 95.94 177 LEU A O 1
ATOM 1450 N N . GLN A 1 178 ? 20.064 -6.761 -18.435 1.00 95.81 178 GLN A N 1
ATOM 1451 C CA . GLN A 1 178 ? 20.812 -8.014 -18.361 1.00 95.81 178 GLN A CA 1
ATOM 1452 C C . GLN A 1 178 ? 20.108 -9.141 -19.127 1.00 95.81 178 GLN A C 1
ATOM 1454 O O . GLN A 1 178 ? 20.767 -9.878 -19.866 1.00 95.81 178 GLN A O 1
ATOM 1459 N N . LYS A 1 179 ? 18.782 -9.265 -18.990 1.00 95.88 179 LYS A N 1
ATOM 1460 C CA . LYS A 1 179 ? 17.969 -10.249 -19.722 1.00 95.88 179 LYS A CA 1
ATOM 1461 C C . LYS A 1 179 ? 18.047 -10.019 -21.227 1.00 95.88 179 LYS A C 1
ATOM 1463 O O . LYS A 1 179 ? 18.301 -10.971 -21.962 1.00 95.88 179 LYS A O 1
ATOM 1468 N N . LEU A 1 180 ? 17.885 -8.771 -21.673 1.00 94.62 180 LEU A N 1
ATOM 1469 C CA . LEU A 1 180 ? 17.994 -8.399 -23.085 1.00 94.62 180 LEU A CA 1
ATOM 1470 C C . LEU A 1 180 ? 19.379 -8.745 -23.647 1.00 94.62 180 LEU A C 1
ATOM 1472 O O . LEU A 1 180 ? 19.469 -9.404 -24.680 1.00 94.62 180 LEU A O 1
ATOM 1476 N N . SER A 1 181 ? 20.445 -8.360 -22.941 1.00 93.06 181 SER A N 1
ATOM 1477 C CA . SER A 1 181 ? 21.826 -8.622 -23.374 1.00 93.06 181 SER A CA 1
ATOM 1478 C C . SER A 1 181 ? 22.104 -10.126 -23.458 1.00 93.06 181 SER A C 1
ATOM 1480 O O . SER A 1 181 ? 22.539 -10.621 -24.493 1.00 93.06 181 SER A O 1
ATOM 1482 N N . SER A 1 182 ? 21.730 -10.878 -22.417 1.00 94.94 182 SER A N 1
ATOM 1483 C CA . SER A 1 182 ? 21.905 -12.337 -22.380 1.00 94.94 182 SER A CA 1
ATOM 1484 C C . SER A 1 182 ? 21.131 -13.043 -23.497 1.00 94.94 182 SER A C 1
ATOM 1486 O O . SER A 1 182 ? 21.595 -14.049 -24.029 1.00 94.94 182 SER A O 1
ATOM 1488 N N . PHE A 1 183 ? 19.944 -12.543 -23.856 1.00 94.81 183 PHE A N 1
ATOM 1489 C CA . PHE A 1 183 ? 19.135 -13.091 -24.945 1.00 94.81 183 PHE A CA 1
ATOM 1490 C C . PHE A 1 183 ? 19.775 -12.844 -26.317 1.00 94.81 183 PHE A C 1
ATOM 1492 O O . PHE A 1 183 ? 19.854 -13.770 -27.125 1.00 94.81 183 PHE A O 1
ATOM 1499 N N . ILE A 1 184 ? 20.269 -11.627 -26.562 1.00 94.56 184 ILE A N 1
ATOM 1500 C CA . ILE A 1 184 ? 20.979 -11.268 -27.798 1.00 94.56 184 ILE A CA 1
ATOM 1501 C C . ILE A 1 184 ? 22.210 -12.157 -27.980 1.00 94.56 184 ILE A C 1
ATOM 1503 O O . ILE A 1 184 ? 22.360 -12.767 -29.040 1.00 94.56 184 ILE A O 1
ATOM 1507 N N . ASP A 1 185 ? 23.031 -12.280 -26.934 1.00 93.56 185 ASP A N 1
ATOM 1508 C CA . ASP A 1 185 ? 24.265 -13.066 -26.958 1.00 93.56 185 ASP A CA 1
ATOM 1509 C C . ASP A 1 185 ? 23.974 -14.557 -27.163 1.00 93.56 185 ASP A C 1
ATOM 1511 O O . ASP A 1 185 ? 24.554 -15.201 -28.035 1.00 93.56 185 ASP A O 1
ATOM 1515 N N . LYS A 1 186 ? 23.018 -15.117 -26.410 1.00 96.44 186 LYS A N 1
ATOM 1516 C CA . LYS A 1 186 ? 22.657 -16.542 -26.490 1.00 96.44 186 LYS A CA 1
ATOM 1517 C C . LYS A 1 186 ? 22.156 -16.952 -27.875 1.00 96.44 186 LYS A C 1
ATOM 1519 O O . LYS A 1 186 ? 22.360 -18.095 -28.285 1.00 96.44 186 LYS A O 1
ATOM 1524 N N . HIS A 1 187 ? 21.468 -16.052 -28.570 1.00 95.88 187 HIS A N 1
ATOM 1525 C CA . HIS A 1 187 ? 20.859 -16.324 -29.870 1.00 95.88 187 HIS A CA 1
ATOM 1526 C C . HIS A 1 187 ? 21.636 -15.716 -31.049 1.00 95.88 187 HIS A C 1
ATOM 1528 O O . HIS A 1 187 ? 21.154 -15.798 -32.178 1.00 95.88 187 HIS A O 1
ATOM 1534 N N . ASN A 1 188 ? 22.825 -15.139 -30.813 1.00 93.44 188 ASN A N 1
ATOM 1535 C CA . ASN A 1 188 ? 23.636 -14.436 -31.818 1.00 93.44 188 ASN A CA 1
ATOM 1536 C C . ASN A 1 188 ? 22.815 -13.432 -32.649 1.00 93.44 188 ASN A C 1
ATOM 1538 O O . ASN A 1 188 ? 22.947 -13.350 -33.874 1.00 93.44 188 ASN A O 1
ATOM 1542 N N . ILE A 1 189 ? 21.923 -12.689 -31.990 1.00 93.50 189 ILE A N 1
ATOM 1543 C CA . ILE A 1 189 ? 21.030 -11.749 -32.671 1.00 93.50 189 ILE A CA 1
ATOM 1544 C C . ILE A 1 189 ? 21.847 -10.528 -33.121 1.00 93.50 189 ILE A C 1
ATOM 1546 O O . ILE A 1 189 ? 22.525 -9.912 -32.298 1.00 93.50 189 ILE A O 1
ATOM 1550 N N . PRO A 1 190 ? 21.776 -10.113 -34.399 1.00 92.38 190 PRO A N 1
ATOM 1551 C CA . PRO A 1 190 ? 22.442 -8.899 -34.853 1.00 92.38 190 PRO A CA 1
ATOM 1552 C C . PRO A 1 190 ? 21.902 -7.670 -34.117 1.00 92.38 190 PRO A C 1
ATOM 1554 O O . PRO A 1 190 ? 20.694 -7.421 -34.100 1.00 92.38 190 PRO A O 1
ATOM 1557 N N . VAL A 1 191 ? 22.796 -6.862 -33.546 1.00 91.38 191 VAL A N 1
ATOM 1558 C CA . VAL A 1 191 ? 22.423 -5.635 -32.831 1.00 91.38 191 VAL A CA 1
ATOM 1559 C C . VAL A 1 191 ? 22.007 -4.554 -33.833 1.00 91.38 191 VAL A C 1
ATOM 1561 O O . VAL A 1 191 ? 22.832 -3.816 -34.374 1.00 91.38 191 VAL A O 1
ATOM 1564 N N . THR A 1 192 ? 20.703 -4.465 -34.086 1.00 94.38 192 THR A N 1
ATOM 1565 C CA . THR A 1 192 ? 20.093 -3.441 -34.947 1.00 94.38 192 THR A CA 1
ATOM 1566 C C . THR A 1 192 ? 20.032 -2.076 -34.255 1.00 94.38 192 THR A C 1
ATOM 1568 O O . THR A 1 192 ? 20.151 -1.970 -33.034 1.00 94.38 192 THR A O 1
ATOM 1571 N N . GLU A 1 193 ? 19.779 -1.006 -35.015 1.00 94.12 193 GLU A N 1
ATOM 1572 C CA . GLU A 1 193 ? 19.577 0.335 -34.440 1.00 94.12 193 GLU A CA 1
ATOM 1573 C C . GLU A 1 193 ? 18.391 0.403 -33.465 1.00 94.12 193 GLU A C 1
ATOM 1575 O O . GLU A 1 193 ? 18.452 1.153 -32.490 1.00 94.12 193 GLU A O 1
ATOM 1580 N N . SER A 1 194 ? 17.347 -0.417 -33.661 1.00 93.12 194 SER A N 1
ATOM 1581 C CA . SER A 1 194 ? 16.252 -0.515 -32.686 1.00 93.12 194 SER A CA 1
ATOM 1582 C C . SER A 1 194 ? 16.751 -1.079 -31.359 1.00 93.12 194 SER A C 1
ATOM 1584 O O . SER A 1 194 ? 16.516 -0.474 -30.322 1.00 93.12 194 SER A O 1
ATOM 1586 N N . ILE A 1 195 ? 17.526 -2.166 -31.390 1.00 92.00 195 ILE A N 1
ATOM 1587 C CA . ILE A 1 195 ? 18.093 -2.774 -30.177 1.00 92.00 195 ILE A CA 1
ATOM 1588 C C . ILE A 1 195 ? 19.034 -1.788 -29.465 1.00 92.00 195 ILE A C 1
ATOM 1590 O O . ILE A 1 195 ? 18.995 -1.659 -28.243 1.00 92.00 195 ILE A O 1
ATOM 1594 N N . LYS A 1 196 ? 19.849 -1.028 -30.212 1.00 93.06 196 LYS A N 1
ATOM 1595 C CA . LYS A 1 196 ? 20.700 0.027 -29.628 1.00 93.06 196 LYS A CA 1
ATOM 1596 C C . LYS A 1 196 ? 19.893 1.142 -28.967 1.00 93.06 196 LYS A C 1
ATOM 1598 O O . LYS A 1 196 ? 20.368 1.744 -28.002 1.00 93.06 196 LYS A O 1
ATOM 1603 N N . ARG A 1 197 ? 18.723 1.485 -29.510 1.00 95.00 197 ARG A N 1
ATOM 1604 C CA . ARG A 1 197 ? 17.810 2.451 -28.889 1.00 95.00 197 ARG A CA 1
ATOM 1605 C C . ARG A 1 197 ? 17.247 1.883 -27.589 1.00 95.00 197 ARG A C 1
ATOM 1607 O O . ARG A 1 197 ? 17.379 2.552 -26.574 1.00 95.00 197 ARG A O 1
ATOM 1614 N N . ASP A 1 198 ? 16.754 0.650 -27.595 1.00 92.69 198 ASP A N 1
ATOM 1615 C CA . ASP A 1 198 ? 16.167 0.015 -26.408 1.00 92.69 198 ASP A CA 1
ATOM 1616 C C . ASP A 1 198 ? 17.199 -0.102 -25.266 1.00 92.69 198 ASP A C 1
ATOM 1618 O O . ASP A 1 198 ? 16.925 0.250 -24.117 1.00 92.69 198 ASP A O 1
ATOM 1622 N N . ILE A 1 199 ? 18.441 -0.488 -25.588 1.00 93.75 199 ILE A N 1
ATOM 1623 C CA . ILE A 1 199 ? 19.564 -0.508 -24.635 1.00 93.75 199 ILE A CA 1
ATOM 1624 C C . ILE A 1 199 ? 19.864 0.896 -24.090 1.00 93.75 199 ILE A C 1
ATOM 1626 O O . ILE A 1 199 ? 20.129 1.049 -22.894 1.00 93.75 199 ILE A O 1
ATOM 1630 N N . ARG A 1 200 ? 19.852 1.934 -24.937 1.00 95.06 200 ARG A N 1
ATOM 1631 C CA . ARG A 1 200 ? 20.058 3.322 -24.486 1.00 95.06 200 ARG A CA 1
ATOM 1632 C C . ARG A 1 200 ? 18.950 3.774 -23.546 1.00 95.06 200 ARG A C 1
ATOM 1634 O O . ARG A 1 200 ? 19.263 4.293 -22.482 1.00 95.06 200 ARG A O 1
ATOM 1641 N N . GLU A 1 201 ? 17.693 3.514 -23.887 1.00 94.81 201 GLU A N 1
ATOM 1642 C CA . GLU A 1 201 ? 16.547 3.870 -23.048 1.00 94.81 201 GLU A CA 1
ATOM 1643 C C . GLU A 1 201 ? 16.619 3.204 -21.667 1.00 94.81 201 GLU A C 1
ATOM 1645 O O . GLU A 1 201 ? 16.378 3.861 -20.652 1.00 94.81 201 GLU A O 1
ATOM 1650 N N . LEU A 1 202 ? 17.008 1.926 -21.600 1.00 94.50 202 LEU A N 1
ATOM 1651 C CA . LEU A 1 202 ? 17.224 1.229 -20.328 1.00 94.50 202 LEU A CA 1
ATOM 1652 C C . LEU A 1 202 ? 18.372 1.848 -19.519 1.00 94.50 202 LEU A C 1
ATOM 1654 O O . LEU A 1 202 ? 18.219 2.095 -18.323 1.00 94.50 202 LEU A O 1
ATOM 1658 N N . ASN A 1 203 ? 19.497 2.168 -20.160 1.00 93.88 203 ASN A N 1
ATOM 1659 C CA . ASN A 1 203 ? 20.618 2.839 -19.494 1.00 93.88 203 ASN A CA 1
ATOM 1660 C C . ASN A 1 203 ? 20.248 4.239 -18.980 1.00 93.88 203 ASN A C 1
ATOM 1662 O O . ASN A 1 203 ? 20.646 4.619 -17.876 1.00 93.88 203 ASN A O 1
ATOM 1666 N N . ASP A 1 204 ? 19.469 4.999 -19.745 1.00 94.38 204 ASP A N 1
ATOM 1667 C CA . ASP A 1 204 ? 19.003 6.324 -19.342 1.00 94.38 204 ASP A CA 1
ATOM 1668 C C . ASP A 1 204 ? 18.015 6.234 -18.170 1.00 94.38 204 ASP A C 1
ATOM 1670 O O . ASP A 1 204 ? 18.112 7.026 -17.228 1.00 94.38 204 ASP A O 1
ATOM 1674 N N . LYS A 1 205 ? 17.134 5.221 -18.146 1.00 92.44 205 LYS A N 1
ATOM 1675 C CA . LYS A 1 205 ? 16.282 4.913 -16.981 1.00 92.44 205 LYS A CA 1
ATOM 1676 C C . LYS A 1 205 ? 17.111 4.576 -15.740 1.00 92.44 205 LYS A C 1
ATOM 1678 O O . LYS A 1 205 ? 16.840 5.123 -14.671 1.00 92.44 205 LYS A O 1
ATOM 1683 N N . ILE A 1 206 ? 18.140 3.734 -15.868 1.00 92.56 206 ILE A N 1
ATOM 1684 C CA . ILE A 1 206 ? 19.039 3.373 -14.756 1.00 92.56 206 ILE A CA 1
ATOM 1685 C C . ILE A 1 206 ? 19.704 4.628 -14.179 1.00 92.56 206 ILE A C 1
ATOM 1687 O O . ILE A 1 206 ? 19.633 4.850 -12.969 1.00 92.56 206 ILE A O 1
ATOM 1691 N N . LYS A 1 207 ? 20.280 5.486 -15.033 1.00 90.75 207 LYS A N 1
ATOM 1692 C CA . LYS A 1 207 ? 20.893 6.760 -14.615 1.00 90.75 207 LYS A CA 1
ATOM 1693 C C . LYS A 1 207 ? 19.884 7.697 -13.963 1.00 90.75 207 LYS A C 1
ATOM 1695 O O . LYS A 1 207 ? 20.188 8.336 -12.956 1.00 90.75 207 LYS A O 1
ATOM 1700 N N . HIS A 1 208 ? 18.677 7.783 -14.521 1.00 89.38 208 HIS A N 1
ATOM 1701 C CA . HIS A 1 208 ? 17.607 8.590 -13.953 1.00 89.38 208 HIS A CA 1
ATOM 1702 C C . HIS A 1 208 ? 17.278 8.139 -12.527 1.00 89.38 208 HIS A C 1
ATOM 1704 O O . HIS A 1 208 ? 17.310 8.962 -11.611 1.00 89.38 208 HIS A O 1
ATOM 1710 N N . TYR A 1 209 ? 17.013 6.848 -12.317 1.00 88.69 209 TYR A N 1
ATOM 1711 C CA . TYR A 1 209 ? 16.688 6.312 -10.995 1.00 88.69 209 TYR A CA 1
ATOM 1712 C C . TYR A 1 209 ? 17.856 6.430 -10.014 1.00 88.69 209 TYR A C 1
ATOM 1714 O O . TYR A 1 209 ? 17.654 6.818 -8.866 1.00 88.69 209 TYR A O 1
ATOM 1722 N N . GLU A 1 210 ? 19.086 6.206 -10.470 1.00 85.12 210 GLU A N 1
ATOM 1723 C CA . GLU A 1 210 ? 20.291 6.418 -9.668 1.00 85.12 210 GLU A CA 1
ATOM 1724 C C . GLU A 1 210 ? 20.427 7.869 -9.192 1.00 85.12 210 GLU A C 1
ATOM 1726 O O . GLU A 1 210 ? 20.634 8.103 -8.006 1.00 85.12 210 GLU A O 1
ATOM 1731 N N . SER A 1 211 ? 20.202 8.849 -10.075 1.00 81.50 211 SER A N 1
ATOM 1732 C CA . SER A 1 211 ? 20.256 10.277 -9.723 1.00 81.50 211 SER A CA 1
ATOM 1733 C C . SER A 1 211 ? 19.172 10.725 -8.733 1.00 81.50 211 SER A C 1
ATOM 1735 O O . SER A 1 211 ? 19.254 11.819 -8.171 1.00 81.50 211 SER A O 1
ATOM 1737 N N . LYS A 1 212 ? 18.124 9.913 -8.550 1.00 76.81 212 LYS A N 1
ATOM 1738 C CA . LYS A 1 212 ? 16.986 10.187 -7.662 1.00 76.81 212 LYS A CA 1
ATOM 1739 C C . LYS A 1 212 ? 17.011 9.360 -6.374 1.00 76.81 212 LYS A C 1
ATOM 1741 O O . LYS A 1 212 ? 16.251 9.669 -5.456 1.00 76.81 212 LYS A O 1
ATOM 1746 N N . SER A 1 213 ? 17.872 8.347 -6.283 1.00 63.69 213 SER A N 1
ATOM 1747 C CA . SER A 1 213 ? 18.083 7.572 -5.062 1.00 63.69 213 SER A CA 1
ATOM 1748 C C . SER A 1 213 ? 18.849 8.409 -4.037 1.00 63.69 213 SER A C 1
ATOM 1750 O O . SER A 1 213 ? 19.990 8.797 -4.266 1.00 63.69 213 SER A O 1
ATOM 1752 N N . ILE A 1 214 ? 18.234 8.663 -2.880 1.00 58.12 214 ILE A N 1
ATOM 1753 C CA . ILE A 1 214 ? 18.894 9.351 -1.754 1.00 58.12 214 ILE A CA 1
ATOM 1754 C C . ILE A 1 214 ? 19.957 8.435 -1.111 1.00 58.12 214 ILE A C 1
ATOM 1756 O O . ILE A 1 214 ? 20.918 8.915 -0.515 1.00 58.12 214 ILE A O 1
ATOM 1760 N N . ILE A 1 215 ? 19.847 7.112 -1.300 1.00 49.44 215 ILE A N 1
ATOM 1761 C CA . ILE A 1 215 ? 20.897 6.139 -0.971 1.00 49.44 215 ILE A CA 1
ATOM 1762 C C . ILE A 1 215 ? 21.971 6.255 -2.065 1.00 49.44 215 ILE A C 1
ATOM 1764 O O . ILE A 1 215 ? 21.919 5.548 -3.071 1.00 49.44 215 ILE A O 1
ATOM 1768 N N . GLY A 1 216 ? 22.881 7.220 -1.918 1.00 41.97 216 GLY A N 1
ATOM 1769 C CA . GLY A 1 216 ? 24.000 7.441 -2.843 1.00 41.97 216 GLY A CA 1
ATOM 1770 C C . GLY A 1 216 ? 24.432 8.898 -3.013 1.00 41.97 216 GLY A C 1
ATOM 1771 O O . GLY A 1 216 ? 25.581 9.151 -3.361 1.00 41.97 216 GLY A O 1
ATOM 1772 N N . THR A 1 217 ? 23.573 9.874 -2.715 1.00 38.34 217 THR A N 1
ATOM 1773 C CA . THR A 1 217 ? 23.946 11.298 -2.735 1.00 38.34 217 THR A CA 1
ATOM 1774 C C . THR A 1 217 ? 24.390 11.772 -1.354 1.00 38.34 217 THR A C 1
ATOM 1776 O O . THR A 1 217 ? 23.735 12.613 -0.746 1.00 38.34 217 THR A O 1
ATOM 1779 N N . ASN A 1 218 ? 25.514 11.248 -0.864 1.00 33.28 218 ASN A N 1
ATOM 1780 C CA . ASN A 1 218 ? 26.333 12.000 0.085 1.00 33.28 218 ASN A CA 1
ATOM 1781 C C . ASN A 1 218 ? 27.221 12.940 -0.741 1.00 33.28 218 ASN A C 1
ATOM 1783 O O . ASN A 1 218 ? 28.252 12.524 -1.269 1.00 33.28 218 ASN A O 1
ATOM 1787 N N . LYS A 1 219 ? 26.772 14.185 -0.901 1.00 34.09 219 LYS A N 1
ATOM 1788 C CA . LYS A 1 219 ? 27.673 15.324 -1.080 1.00 34.09 219 LYS A CA 1
ATOM 1789 C C . LYS A 1 219 ? 27.761 16.057 0.245 1.00 34.09 219 LYS A C 1
ATOM 1791 O O . LYS A 1 219 ? 26.688 16.211 0.869 1.00 34.09 219 LYS A O 1
#

Sequence (219 aa):
MVYLFKIRELCEKKGVSMKQAASDLGMTEQSLHKLIKANSTKIDTLLTIADYFKVEPAYFFDSHSGDTNQYVRIKKEEFSGLIKKVLAYSIHGFGLIKLEWNNNEQKFNTYFDILDKQYVPTGEDLEYISAILERKIELTNNTNPKDISKLLMTKDEFNFTSAYYYSIKKGQAQEELQKLSSFIDKHNIPVTESIKRDIRELNDKIKHYESKSIIGTNK

Foldseek 3Di:
DFQLLCLVVLCVVVVHDLQRLQVVLVHGSVVSVCCNVVVDDDPVSLVSSCVSSVHDSCCRVDPDNPDDPVDLDDDPLQVLLVVLVQLLLLQLFKHFPDWDQDPVVSHIDTDIDGHPDRDFDDPVSQVVVCVSLVHHDDDDPPDGSLNSSPSSDPPVVSLVSQQVNLVVQLVVLVVVLVVLVCVCVVVVPPCDPVNVVVNVVSVVSNVVSQVRRPVPPPD